Protein AF-A0A6V7JZM2-F1 (afdb_monomer)

pLDDT: mean 87.55, std 10.75, range [28.3, 96.81]

Foldseek 3Di:
DEFEQQDPRLVVVLVVLQVCCVPPVDAAEYEHEQADDPDDDDPSLVVRQVSNVVSVVSCLVRHLAYEYFAQAAASPSHGHDGNDAPFFAFDSPDPQRGVLQVVVQVVQLCCCDPPPVNVPGHPVVVSVQQDDPSGRYDWTWDQAPQAAAPPAAPLVCLVPDDDDSTGTRGHPDDCPPEPGREEEGEEQADQPRHADDPVPRVCVVVDPLNPDRGPVRSVVVSCCVRYPPYHYHYDYYNHDDDDDPSRDPGGHPQQDPSRHGNDDPPDD

Secondary structure (DSSP, 8-state):
-EEE-SSTHHHHHHHHHHHHHHHH----EEEEE---------HHHHHHHHHHHHHHHHHHHH-SEE--B-SBS--SSSPPPBPP-TTB---TT-HHHHHHHHHHHHHHHTHHHH-TT-TT--HHHHHHHH--TT--B---EE-SS-S-BTT--HHHHHHH--S-SSEE-STT-----TT--EEEEEES--GGGSS--TTT-GGGGGSGGGG--SHHHHHHHHHHHHSTT--EEEEEES------TTS---B-TTB-TTSPBPPP----

Solvent-accessible surface area (backbone atoms only — not comparable to full-atom values): 15378 Å² total; per-residue (Å²): 85,81,42,52,19,50,46,74,63,15,56,55,51,45,53,52,43,41,53,50,34,75,76,65,69,59,73,36,56,36,33,39,35,45,80,66,68,96,66,79,95,50,76,62,41,57,53,23,38,50,30,34,52,54,32,50,55,47,41,49,72,50,31,49,24,32,30,51,39,26,67,29,43,38,62,61,70,47,68,41,62,72,57,82,52,98,51,46,61,69,52,72,85,36,65,70,43,44,49,51,53,55,47,51,41,52,57,42,58,45,41,50,54,66,38,78,89,40,77,83,41,47,68,53,53,55,34,54,66,54,36,65,81,87,46,24,69,47,83,45,61,45,53,65,59,59,89,40,42,73,92,56,33,49,59,56,43,68,70,68,61,77,80,76,85,51,41,59,26,19,43,76,47,80,81,69,64,49,74,39,64,41,78,47,57,48,64,41,65,46,69,85,40,40,56,66,59,84,94,72,25,69,75,50,68,79,41,78,63,60,74,45,89,44,64,64,54,36,50,52,51,50,45,61,74,74,19,57,83,32,61,69,48,79,37,75,42,54,64,59,86,85,74,54,94,80,56,76,87,29,64,37,89,52,47,46,99,86,46,26,35,51,73,75,76,75,75,133

Radius of gyration: 20.06 Å; Cα contacts (8 Å, |Δi|>4): 408; chains: 1; bounding box: 51×33×63 Å

Structure (mmCIF, N/CA/C/O backbone):
data_AF-A0A6V7JZM2-F1
#
_entry.id   AF-A0A6V7JZM2-F1
#
loop_
_atom_site.group_PDB
_atom_site.id
_atom_site.type_symbol
_atom_site.label_atom_id
_atom_site.label_alt_id
_atom_site.label_comp_id
_atom_site.label_asym_id
_atom_site.label_entity_id
_atom_site.label_seq_id
_atom_site.pdbx_PDB_ins_code
_atom_site.Cartn_x
_atom_site.Cartn_y
_atom_site.Cartn_z
_atom_site.occupancy
_atom_site.B_iso_or_equiv
_atom_site.auth_seq_id
_atom_site.auth_comp_id
_atom_site.auth_asym_id
_atom_site.auth_atom_id
_atom_site.pdbx_PDB_model_num
ATOM 1 N N . VAL A 1 1 ? 1.267 -7.842 -11.331 1.00 95.00 1 VAL A N 1
ATOM 2 C CA . VAL A 1 1 ? 2.615 -8.075 -11.891 1.00 95.00 1 VAL A CA 1
ATOM 3 C C . VAL A 1 1 ? 3.613 -7.265 -11.088 1.00 95.00 1 VAL A C 1
ATOM 5 O O . VAL A 1 1 ? 3.444 -6.059 -10.988 1.00 95.00 1 VAL A O 1
ATOM 8 N N . LEU A 1 2 ? 4.584 -7.925 -10.462 1.00 96.12 2 LEU A N 1
ATOM 9 C CA . LEU A 1 2 ? 5.722 -7.270 -9.811 1.00 96.12 2 LEU A CA 1
ATOM 10 C C . LEU A 1 2 ? 6.880 -7.285 -10.807 1.00 96.12 2 LEU A C 1
ATOM 12 O O . LEU A 1 2 ? 7.097 -8.315 -11.444 1.00 96.12 2 LEU A O 1
ATOM 16 N N . LEU A 1 3 ? 7.575 -6.165 -10.969 1.00 95.38 3 LEU A N 1
ATOM 17 C CA . LEU A 1 3 ? 8.689 -6.049 -11.907 1.00 95.38 3 LEU A CA 1
ATOM 18 C C . LEU A 1 3 ? 9.734 -5.067 -11.389 1.00 95.38 3 LEU A C 1
ATOM 20 O O . LEU A 1 3 ? 9.394 -4.133 -10.668 1.00 95.38 3 LEU A O 1
ATOM 24 N N . ASP A 1 4 ? 10.983 -5.267 -11.792 1.00 92.25 4 ASP A N 1
ATOM 25 C CA . ASP A 1 4 ? 12.038 -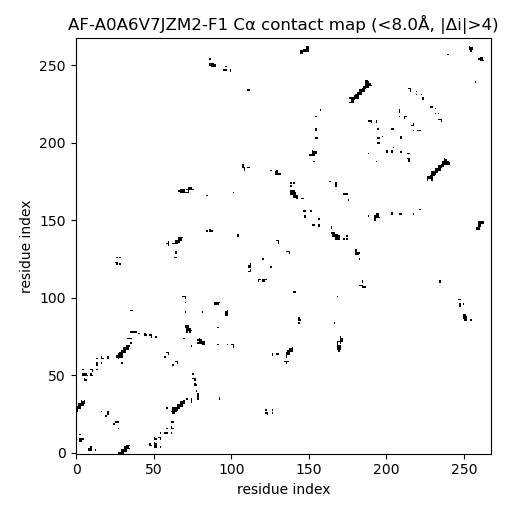4.272 -11.627 1.00 92.25 4 ASP A CA 1
ATOM 26 C C . ASP A 1 4 ? 11.938 -3.246 -12.765 1.00 92.25 4 ASP A C 1
ATOM 28 O O . ASP A 1 4 ? 11.789 -3.620 -13.930 1.00 92.25 4 ASP A O 1
ATOM 32 N N . ALA A 1 5 ? 11.957 -1.956 -12.434 1.00 91.00 5 ALA A N 1
ATOM 33 C CA . ALA A 1 5 ? 11.948 -0.873 -13.420 1.00 91.00 5 ALA A CA 1
ATOM 34 C C . ALA A 1 5 ? 13.317 -0.198 -13.594 1.00 91.00 5 ALA A C 1
ATOM 36 O O . ALA A 1 5 ? 13.455 0.681 -14.442 1.00 91.00 5 ALA A O 1
ATOM 37 N N . SER A 1 6 ? 14.313 -0.574 -12.792 1.00 87.00 6 SER A N 1
ATOM 38 C CA . SER A 1 6 ? 15.625 0.071 -12.752 1.00 87.00 6 SER A CA 1
ATOM 39 C C . SER A 1 6 ? 16.581 -0.418 -13.848 1.00 87.00 6 SER A C 1
ATOM 41 O O . SER A 1 6 ? 17.468 0.326 -14.276 1.00 87.00 6 SER A O 1
ATOM 43 N N . ASP A 1 7 ? 16.373 -1.624 -14.372 1.00 88.06 7 ASP A N 1
ATOM 44 C CA . ASP A 1 7 ? 17.239 -2.245 -15.370 1.00 88.06 7 ASP A CA 1
ATOM 45 C C . ASP A 1 7 ? 16.484 -2.710 -16.633 1.00 88.06 7 ASP A C 1
ATOM 47 O O . ASP A 1 7 ? 15.303 -2.421 -16.848 1.00 88.06 7 ASP A O 1
ATOM 51 N N . GLY A 1 8 ? 17.195 -3.418 -17.516 1.00 87.5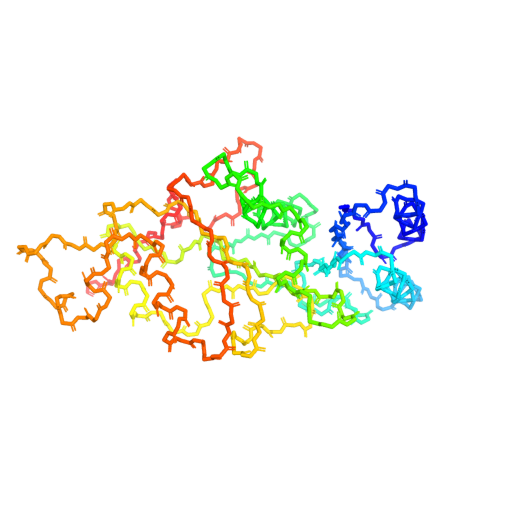6 8 GLY A N 1
ATOM 52 C CA . GLY A 1 8 ? 16.642 -3.915 -18.776 1.00 87.56 8 GLY A CA 1
ATOM 53 C C . GLY A 1 8 ? 15.533 -4.963 -18.616 1.00 87.56 8 GLY A C 1
ATOM 54 O O . GLY A 1 8 ? 14.762 -5.167 -19.559 1.00 87.56 8 GLY A O 1
ATOM 55 N N . PHE A 1 9 ? 15.387 -5.603 -17.447 1.00 91.25 9 PHE A N 1
ATOM 56 C CA . PHE A 1 9 ? 14.300 -6.558 -17.214 1.00 91.25 9 PHE A CA 1
ATOM 57 C C . PHE A 1 9 ? 12.933 -5.870 -17.167 1.00 91.25 9 PHE A C 1
ATOM 59 O O . PHE A 1 9 ? 11.930 -6.512 -17.486 1.00 91.25 9 PHE A O 1
ATOM 66 N N . GLY A 1 10 ? 12.879 -4.561 -16.898 1.00 92.06 10 GLY A N 1
ATOM 67 C CA . GLY A 1 10 ? 11.655 -3.772 -17.040 1.00 92.06 10 GLY A CA 1
ATOM 68 C C . GLY A 1 10 ? 11.097 -3.806 -18.469 1.00 92.06 10 GLY A C 1
ATOM 69 O O . GLY A 1 10 ? 9.888 -3.942 -18.667 1.00 92.06 10 GLY A O 1
ATOM 70 N N . GLY A 1 11 ? 11.964 -3.784 -19.486 1.00 93.50 11 GLY A N 1
ATOM 71 C CA . GLY A 1 11 ? 11.562 -3.910 -20.892 1.00 93.50 11 GLY A CA 1
ATOM 72 C C . GLY A 1 11 ? 10.976 -5.287 -21.221 1.00 93.50 11 GLY A C 1
ATOM 73 O O . GLY A 1 11 ? 9.941 -5.390 -21.883 1.00 93.50 11 GLY A O 1
ATOM 74 N N . LEU A 1 12 ? 11.588 -6.352 -20.695 1.00 94.94 12 LEU A N 1
ATOM 75 C CA . LEU A 1 12 ? 11.070 -7.714 -20.839 1.00 94.94 12 LEU A CA 1
ATOM 76 C C . LEU A 1 12 ? 9.703 -7.855 -20.158 1.00 94.94 12 LEU A C 1
ATOM 78 O O . LEU A 1 12 ? 8.751 -8.340 -20.765 1.00 94.94 12 LEU A O 1
ATOM 82 N N . ALA A 1 13 ? 9.589 -7.399 -18.910 1.00 96.06 13 ALA A N 1
ATOM 83 C CA . ALA A 1 13 ? 8.359 -7.490 -18.135 1.00 96.06 13 ALA A CA 1
ATOM 84 C C . ALA A 1 13 ? 7.210 -6.705 -18.782 1.00 96.06 13 ALA A C 1
ATOM 86 O O . ALA A 1 13 ? 6.087 -7.204 -18.840 1.00 96.06 13 ALA A O 1
ATOM 87 N N . THR A 1 14 ? 7.480 -5.507 -19.307 1.00 96.25 14 THR A N 1
ATOM 88 C CA . THR A 1 14 ? 6.464 -4.713 -20.012 1.00 96.25 14 THR A CA 1
ATOM 89 C C . THR A 1 14 ? 6.047 -5.333 -21.344 1.00 96.25 14 THR A C 1
ATOM 91 O O . THR A 1 14 ? 4.856 -5.329 -21.642 1.00 96.25 14 THR A O 1
ATOM 94 N N . SER A 1 15 ? 6.967 -5.967 -22.077 1.00 96.06 15 SER A N 1
ATOM 95 C CA . SER A 1 15 ? 6.625 -6.752 -23.275 1.00 96.06 15 SER A CA 1
ATOM 96 C C . SER A 1 15 ? 5.728 -7.946 -22.925 1.00 96.06 15 SER A C 1
ATOM 98 O O . SER A 1 15 ? 4.731 -8.203 -23.590 1.00 96.06 15 SER A O 1
ATOM 100 N N . CYS A 1 16 ? 6.013 -8.658 -21.828 1.00 96.44 16 CYS A N 1
ATOM 101 C CA . CYS A 1 16 ? 5.129 -9.721 -21.341 1.00 96.44 16 CYS A CA 1
ATOM 102 C C . CYS A 1 16 ? 3.739 -9.189 -20.951 1.00 96.44 16 CYS A C 1
ATOM 104 O O . CYS A 1 16 ? 2.741 -9.860 -21.191 1.00 96.44 16 CYS A O 1
ATOM 106 N N . ILE A 1 17 ? 3.658 -7.996 -20.350 1.00 96.62 17 ILE A N 1
ATOM 107 C CA . ILE A 1 17 ? 2.382 -7.347 -20.009 1.00 96.62 17 ILE A CA 1
ATOM 108 C C . ILE A 1 17 ? 1.581 -6.997 -21.271 1.00 96.62 17 ILE A C 1
ATOM 110 O O . ILE A 1 17 ? 0.366 -7.183 -21.264 1.00 96.62 17 ILE A O 1
ATOM 114 N N . GLU A 1 18 ? 2.238 -6.530 -22.333 1.00 95.81 18 GLU A N 1
ATOM 115 C CA . GLU A 1 18 ? 1.623 -6.300 -23.647 1.00 95.81 18 GLU A CA 1
ATOM 116 C C . GLU A 1 18 ? 0.995 -7.591 -24.191 1.00 95.81 18 GLU A C 1
ATOM 118 O O . GLU A 1 18 ? -0.220 -7.633 -24.380 1.00 95.81 18 GLU A O 1
ATOM 123 N N . TYR A 1 19 ? 1.762 -8.684 -24.283 1.00 96.56 19 TYR A N 1
ATOM 124 C CA . TYR A 1 19 ? 1.226 -9.984 -24.716 1.00 96.56 19 TYR A CA 1
ATOM 125 C C . TYR A 1 19 ? 0.063 -10.472 -23.842 1.00 96.56 19 TYR A C 1
ATOM 127 O O . TYR A 1 19 ? -0.938 -10.974 -24.349 1.00 96.56 19 TYR A O 1
ATOM 135 N N . LEU A 1 20 ? 0.159 -10.319 -22.515 1.00 95.31 20 LEU A N 1
ATOM 136 C CA . LEU A 1 20 ? -0.924 -10.704 -21.605 1.00 95.31 20 LEU A CA 1
ATOM 137 C C . LEU A 1 20 ? -2.197 -9.888 -21.840 1.00 95.31 20 LEU A C 1
ATOM 139 O O . LEU A 1 20 ? -3.301 -10.421 -21.695 1.00 95.31 20 LEU A O 1
ATOM 143 N N . ARG A 1 21 ? -2.061 -8.602 -22.168 1.00 94.19 21 ARG A N 1
ATOM 144 C CA . ARG A 1 21 ? -3.205 -7.742 -22.459 1.00 94.19 21 ARG A CA 1
ATOM 145 C C . ARG A 1 21 ? -3.879 -8.155 -23.761 1.00 94.19 21 ARG A C 1
ATOM 147 O O . ARG A 1 21 ? -5.104 -8.256 -23.767 1.00 94.19 21 ARG A O 1
ATOM 154 N N . ASP A 1 22 ? -3.094 -8.400 -24.803 1.00 94.62 22 ASP A N 1
ATOM 155 C CA . ASP A 1 22 ? -3.600 -8.728 -26.137 1.00 94.62 22 ASP A CA 1
ATOM 156 C C . ASP A 1 22 ? -4.315 -10.086 -26.161 1.00 94.62 22 ASP A C 1
ATOM 158 O O . ASP A 1 22 ? -5.393 -10.202 -26.738 1.00 94.62 22 ASP A O 1
ATOM 162 N N . GLU A 1 23 ? -3.776 -11.090 -25.462 1.00 96.81 23 GLU A N 1
ATOM 163 C CA . GLU A 1 23 ? -4.347 -12.444 -25.437 1.00 96.81 23 GLU A CA 1
ATOM 164 C C . GLU A 1 23 ? -5.560 -12.584 -24.503 1.00 96.81 23 GLU A C 1
ATOM 166 O O . GLU A 1 23 ? -6.522 -13.283 -24.823 1.00 96.81 23 GLU A O 1
ATOM 171 N N . TYR A 1 24 ? -5.533 -11.955 -23.320 1.00 93.75 24 TYR A N 1
ATOM 172 C CA . TYR A 1 24 ? -6.531 -12.230 -22.275 1.00 93.75 24 TYR A CA 1
ATOM 173 C C . TYR A 1 24 ? -7.524 -11.095 -22.024 1.00 93.75 24 TYR A C 1
ATOM 175 O O . TYR A 1 24 ? -8.579 -11.352 -21.441 1.00 93.75 24 TYR A O 1
ATOM 183 N N . GLY A 1 25 ? -7.194 -9.843 -22.358 1.00 88.19 25 GLY A N 1
ATOM 184 C CA . GLY A 1 25 ? -8.055 -8.675 -22.120 1.00 88.19 25 GLY A CA 1
ATOM 185 C C . GLY A 1 25 ? -8.438 -8.411 -20.651 1.00 88.19 25 GLY A C 1
ATOM 186 O O . GLY A 1 25 ? -9.297 -7.572 -20.382 1.00 88.19 25 GLY A O 1
ATOM 187 N N . LYS A 1 26 ? -7.840 -9.123 -19.685 1.00 91.94 26 LYS A N 1
ATOM 188 C CA . LYS A 1 26 ? -8.121 -8.979 -18.246 1.00 91.94 26 LYS A CA 1
ATOM 189 C C . LYS A 1 26 ? -7.410 -7.764 -17.659 1.00 91.94 26 LYS A C 1
ATOM 191 O O . LYS A 1 26 ? -6.398 -7.306 -18.183 1.00 91.94 26 LYS A O 1
ATOM 196 N N . SER A 1 27 ? -7.908 -7.274 -16.523 1.00 93.62 27 SER A N 1
ATOM 197 C CA . SER A 1 27 ? -7.258 -6.168 -15.822 1.00 93.62 27 SER A CA 1
ATOM 198 C C . SER A 1 27 ? -5.874 -6.560 -15.307 1.00 93.62 27 SER A C 1
ATOM 200 O O . SER A 1 27 ? -5.714 -7.570 -14.619 1.00 93.62 27 SER A O 1
ATOM 202 N N . ILE A 1 28 ? -4.876 -5.733 -15.616 1.00 95.69 28 ILE A N 1
ATOM 203 C CA . ILE A 1 28 ? -3.486 -5.922 -15.199 1.00 95.69 28 ILE A CA 1
ATOM 204 C C . ILE A 1 28 ? -3.126 -4.835 -14.194 1.00 95.69 28 ILE A C 1
ATOM 206 O O . ILE A 1 28 ? -3.025 -3.659 -14.543 1.00 95.69 28 ILE A O 1
ATOM 210 N N . LEU A 1 29 ? -2.904 -5.252 -12.952 1.00 95.94 29 LEU A N 1
ATOM 211 C CA . LEU A 1 29 ? -2.349 -4.416 -11.894 1.00 95.94 29 LEU A CA 1
ATOM 212 C C . LEU A 1 29 ? -0.834 -4.634 -11.827 1.00 95.94 29 LEU A C 1
ATOM 214 O O . LEU A 1 29 ? -0.393 -5.769 -11.616 1.00 95.94 29 LEU A O 1
ATOM 218 N N . ALA A 1 30 ? -0.038 -3.584 -12.019 1.00 96.75 30 ALA A N 1
ATOM 219 C CA . ALA A 1 30 ? 1.423 -3.662 -12.045 1.00 96.75 30 ALA A CA 1
ATOM 220 C C . ALA A 1 30 ? 2.088 -2.820 -10.944 1.00 96.75 30 ALA A C 1
ATOM 222 O O . ALA A 1 30 ? 1.611 -1.755 -10.572 1.00 96.75 30 ALA A O 1
ATOM 223 N N . PHE A 1 31 ? 3.217 -3.295 -10.434 1.00 96.81 31 PHE A N 1
ATOM 224 C CA . PHE A 1 31 ? 3.975 -2.634 -9.376 1.00 96.81 31 PHE A CA 1
ATOM 225 C C . PHE A 1 31 ? 5.449 -2.596 -9.774 1.00 96.81 31 PHE A C 1
ATOM 227 O O . PHE A 1 31 ? 6.173 -3.559 -9.496 1.00 96.81 31 PHE A O 1
ATOM 234 N N . PRO A 1 32 ? 5.886 -1.541 -10.483 1.00 95.38 32 PRO A N 1
ATOM 235 C CA . PRO A 1 32 ? 7.299 -1.339 -10.734 1.00 95.38 32 PRO A CA 1
ATOM 236 C C . PRO A 1 32 ? 8.007 -1.017 -9.416 1.00 95.38 32 PRO A C 1
ATOM 238 O O . PRO A 1 32 ? 7.693 -0.035 -8.740 1.00 95.38 32 PRO A O 1
ATOM 241 N N . LEU A 1 33 ? 8.942 -1.884 -9.049 1.00 93.12 33 LEU A N 1
ATOM 242 C CA . LEU A 1 33 ? 9.779 -1.755 -7.870 1.00 93.12 33 LEU A CA 1
ATOM 243 C C . LEU A 1 33 ? 10.998 -0.917 -8.241 1.00 93.12 33 LEU A C 1
ATOM 245 O O . LEU A 1 33 ? 11.674 -1.184 -9.236 1.00 93.12 33 LEU A O 1
ATOM 249 N N . LEU A 1 34 ? 11.254 0.112 -7.444 1.00 89.25 34 LEU A N 1
ATOM 250 C CA . LEU A 1 34 ? 12.397 0.992 -7.612 1.00 89.25 34 LEU A CA 1
ATOM 251 C C . LEU A 1 34 ? 13.400 0.670 -6.518 1.00 89.25 34 LEU A C 1
ATOM 253 O O . LEU A 1 34 ? 13.232 1.069 -5.360 1.00 89.25 34 LEU A O 1
ATOM 257 N N . GLU A 1 35 ? 14.415 -0.100 -6.901 1.00 76.69 35 GLU A N 1
ATOM 258 C CA . GLU A 1 35 ? 15.556 -0.365 -6.044 1.00 76.69 35 GLU A CA 1
ATOM 259 C C . GLU A 1 35 ? 16.445 0.874 -5.959 1.00 76.69 35 GLU A C 1
ATOM 261 O O . GLU A 1 35 ? 16.566 1.664 -6.903 1.00 76.69 35 GLU A O 1
ATOM 266 N N . SER A 1 36 ? 17.094 1.010 -4.812 1.00 64.88 36 SER A N 1
ATOM 267 C CA . SER A 1 36 ? 18.145 1.979 -4.628 1.00 64.88 36 SER A CA 1
ATOM 268 C C . SER A 1 36 ? 19.344 1.374 -3.938 1.00 64.88 36 SER A C 1
ATOM 270 O O . SER A 1 36 ? 19.228 0.646 -2.950 1.00 64.88 36 SER A O 1
ATOM 272 N N . ALA A 1 37 ? 20.498 1.750 -4.465 1.00 61.53 37 ALA A N 1
ATOM 273 C CA . ALA A 1 37 ? 21.743 1.746 -3.745 1.00 61.53 37 ALA A CA 1
ATOM 274 C C . ALA A 1 37 ? 22.183 3.207 -3.620 1.00 61.53 37 ALA A C 1
ATOM 276 O O . ALA A 1 37 ? 22.275 3.913 -4.626 1.00 61.53 37 ALA A O 1
ATOM 277 N N . LEU A 1 38 ? 22.482 3.647 -2.396 1.00 58.72 38 LEU A N 1
ATOM 278 C CA . LEU A 1 38 ? 23.219 4.888 -2.172 1.00 58.72 38 LEU A CA 1
ATOM 279 C C . LEU A 1 38 ? 24.600 4.716 -2.816 1.00 58.72 38 LEU A C 1
ATOM 281 O O . LEU A 1 38 ? 25.477 4.052 -2.264 1.00 58.72 38 LEU A O 1
ATOM 285 N N . SER A 1 39 ? 24.763 5.248 -4.021 1.00 62.97 39 SER A N 1
ATOM 286 C CA . SER A 1 39 ? 26.022 5.246 -4.755 1.00 62.97 39 SER A CA 1
ATOM 287 C C . SER A 1 39 ? 26.313 6.647 -5.269 1.00 62.97 39 SER A C 1
ATOM 289 O O . SER A 1 39 ? 25.403 7.457 -5.451 1.00 62.97 39 SER A O 1
ATOM 291 N N . GLU A 1 40 ? 27.596 6.932 -5.474 1.00 66.69 40 GLU A N 1
ATOM 292 C CA . GLU A 1 40 ? 28.025 8.182 -6.090 1.00 66.69 40 GLU A CA 1
ATOM 293 C C . GLU A 1 40 ? 27.422 8.310 -7.497 1.00 66.69 40 GLU A C 1
ATOM 295 O O . GLU A 1 40 ? 27.308 7.305 -8.209 1.00 66.69 40 GLU A O 1
ATOM 300 N N . PRO A 1 41 ? 27.049 9.531 -7.919 1.00 69.75 41 PRO A N 1
ATOM 301 C CA . PRO A 1 41 ? 26.390 9.750 -9.195 1.00 69.75 41 PRO A CA 1
ATOM 302 C C . PRO A 1 41 ? 27.246 9.204 -10.339 1.00 69.75 41 PRO A C 1
ATOM 304 O O . PRO A 1 41 ? 28.393 9.609 -10.538 1.00 69.75 41 PRO A O 1
ATOM 307 N N . SER A 1 42 ? 26.669 8.292 -11.114 1.00 76.12 42 SER A N 1
ATOM 308 C CA . SER A 1 42 ? 27.356 7.587 -12.193 1.00 76.12 42 SER A CA 1
ATOM 309 C C . SER A 1 42 ? 26.543 7.610 -13.488 1.00 76.12 42 SER A C 1
ATOM 311 O O . SER A 1 42 ? 25.346 7.896 -13.505 1.00 76.12 42 SER A O 1
ATOM 313 N N . ALA A 1 43 ? 27.178 7.261 -14.611 1.00 78.69 43 ALA A N 1
ATOM 314 C CA . ALA A 1 43 ? 26.466 7.088 -15.880 1.00 78.69 43 ALA A CA 1
ATOM 315 C C . ALA A 1 43 ? 25.351 6.022 -15.794 1.00 78.69 43 ALA A C 1
ATOM 317 O O . ALA A 1 43 ? 24.376 6.084 -16.546 1.00 78.69 43 ALA A O 1
ATOM 318 N N . ALA A 1 44 ? 25.460 5.078 -14.850 1.00 80.62 44 ALA A N 1
ATOM 319 C CA . ALA A 1 44 ? 24.433 4.074 -14.602 1.00 80.62 44 ALA A CA 1
ATOM 320 C C . ALA A 1 44 ? 23.121 4.695 -14.092 1.00 80.62 44 ALA A C 1
ATOM 322 O O . ALA A 1 44 ? 22.055 4.185 -14.427 1.00 80.62 44 ALA A O 1
ATOM 323 N N . ASP A 1 45 ? 23.160 5.830 -13.384 1.00 80.50 45 ASP A N 1
ATOM 324 C CA . ASP A 1 45 ? 21.949 6.511 -12.899 1.00 80.50 45 ASP A CA 1
ATOM 325 C C . ASP A 1 45 ? 21.125 7.124 -14.032 1.00 80.50 45 ASP A C 1
ATOM 327 O O . ASP A 1 45 ? 19.891 7.143 -13.982 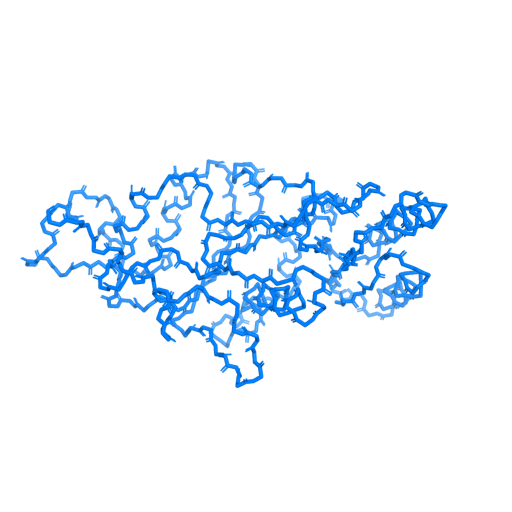1.00 80.50 45 ASP A O 1
ATOM 331 N N . ILE A 1 46 ? 21.801 7.593 -15.084 1.00 84.00 46 ILE A N 1
ATOM 332 C CA . ILE A 1 46 ? 21.144 8.105 -16.290 1.00 84.00 46 ILE A CA 1
ATOM 333 C C . ILE A 1 46 ? 20.437 6.952 -17.005 1.00 84.00 46 ILE A C 1
ATOM 335 O O . ILE A 1 46 ? 19.256 7.065 -17.327 1.00 84.00 46 ILE A O 1
ATOM 339 N N . ILE A 1 47 ? 21.131 5.825 -17.201 1.00 87.31 47 ILE A N 1
ATOM 340 C CA . ILE A 1 47 ? 20.557 4.624 -17.827 1.00 87.31 47 ILE A CA 1
ATOM 341 C C . ILE A 1 47 ? 19.370 4.105 -17.008 1.00 87.31 47 ILE A C 1
ATOM 343 O O . ILE A 1 47 ? 18.311 3.841 -17.568 1.00 87.31 47 ILE A O 1
ATOM 347 N N . ARG A 1 48 ? 19.509 4.038 -15.681 1.00 87.31 48 ARG A N 1
ATOM 348 C CA . ARG A 1 48 ? 18.436 3.659 -14.755 1.00 87.31 48 ARG A CA 1
ATOM 349 C C . ARG A 1 48 ? 17.210 4.554 -14.912 1.00 87.31 48 ARG A C 1
ATOM 351 O O . ARG A 1 48 ? 16.098 4.057 -15.041 1.00 87.31 48 ARG A O 1
ATOM 358 N N . SER A 1 49 ? 17.408 5.870 -14.953 1.00 88.38 49 SER A N 1
ATOM 359 C CA . SER A 1 49 ? 16.315 6.832 -15.144 1.00 88.38 49 SER A CA 1
ATOM 360 C C . SER A 1 49 ? 15.612 6.630 -16.490 1.00 88.38 49 SER A C 1
ATOM 362 O O . SER A 1 49 ? 14.385 6.654 -16.556 1.00 88.38 49 SER A O 1
ATOM 364 N N . ILE A 1 50 ? 16.374 6.372 -17.559 1.00 90.44 50 ILE A N 1
ATOM 365 C CA . ILE A 1 50 ? 15.823 6.061 -18.885 1.00 90.44 50 ILE A CA 1
ATOM 366 C C . ILE A 1 50 ? 14.996 4.770 -18.838 1.00 90.44 50 ILE A C 1
ATOM 368 O O . ILE A 1 50 ? 13.872 4.760 -19.342 1.00 90.44 50 ILE A O 1
ATOM 372 N N . ASN A 1 51 ? 15.504 3.714 -18.195 1.00 92.06 51 ASN A N 1
ATOM 373 C CA . ASN A 1 51 ? 14.785 2.447 -18.035 1.00 92.06 51 ASN A CA 1
ATOM 374 C C . ASN A 1 51 ? 13.459 2.644 -17.292 1.00 92.06 51 ASN A C 1
ATOM 376 O O . ASN A 1 51 ? 12.425 2.170 -17.762 1.00 92.06 51 ASN A O 1
ATOM 380 N N . ILE A 1 52 ? 13.463 3.408 -16.193 1.00 92.44 52 ILE A N 1
ATOM 381 C CA . ILE A 1 52 ? 12.259 3.712 -15.408 1.00 92.44 52 ILE A CA 1
ATOM 382 C C . ILE A 1 52 ? 11.226 4.437 -16.273 1.00 92.44 52 ILE A C 1
ATOM 384 O O . ILE A 1 52 ? 10.066 4.030 -16.320 1.00 92.44 52 ILE A O 1
ATOM 388 N N . VAL A 1 53 ? 11.640 5.483 -16.995 1.00 92.56 53 VAL A N 1
ATOM 389 C CA . VAL A 1 53 ? 10.739 6.271 -17.851 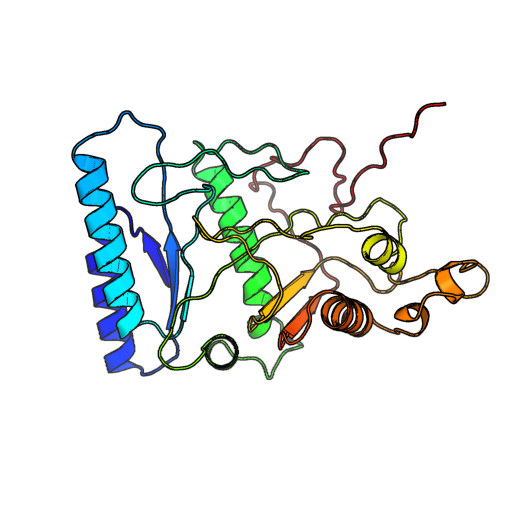1.00 92.56 53 VAL A CA 1
ATOM 390 C C . VAL A 1 53 ? 10.161 5.418 -18.980 1.00 92.56 53 VAL A C 1
ATOM 392 O O . VAL A 1 53 ? 8.951 5.450 -19.210 1.00 92.56 53 VAL A O 1
ATOM 395 N N . MET A 1 54 ? 10.987 4.620 -19.662 1.00 93.56 54 MET A N 1
ATOM 396 C CA . MET A 1 54 ? 10.515 3.715 -20.715 1.00 93.56 54 MET A CA 1
ATOM 397 C C . MET A 1 54 ? 9.554 2.658 -20.163 1.00 93.56 54 MET A C 1
ATOM 399 O O . MET A 1 54 ? 8.513 2.398 -20.769 1.00 93.56 54 MET A O 1
ATOM 403 N N . CYS A 1 55 ? 9.865 2.092 -18.995 1.00 94.62 55 CYS A N 1
ATOM 404 C CA . CYS A 1 55 ? 9.007 1.143 -18.295 1.00 94.62 55 CYS A CA 1
ATOM 405 C C . CYS A 1 55 ? 7.650 1.777 -17.962 1.00 94.62 55 CYS A C 1
ATOM 407 O O . CYS A 1 55 ? 6.609 1.213 -18.292 1.00 94.62 55 CYS A O 1
ATOM 409 N N . PHE A 1 56 ? 7.632 2.984 -17.391 1.00 93.81 56 PHE A N 1
ATOM 410 C CA . PHE A 1 56 ? 6.391 3.674 -17.030 1.00 93.81 56 PHE A CA 1
ATOM 411 C C . PHE A 1 56 ? 5.564 4.056 -18.253 1.00 93.81 56 PHE A C 1
ATOM 413 O O . PHE A 1 56 ? 4.343 3.926 -18.206 1.00 93.81 56 PHE A O 1
ATOM 420 N N . ASN A 1 57 ? 6.200 4.470 -19.352 1.00 94.06 57 ASN A N 1
ATOM 421 C CA . ASN A 1 57 ? 5.492 4.753 -20.598 1.00 94.06 57 ASN A CA 1
ATOM 422 C C . ASN A 1 57 ? 4.741 3.509 -21.098 1.00 94.06 57 ASN A C 1
ATOM 424 O O . ASN A 1 57 ? 3.539 3.560 -21.348 1.00 94.06 57 ASN A O 1
ATOM 428 N N . ARG A 1 58 ? 5.430 2.363 -21.148 1.00 95.00 58 ARG A N 1
ATOM 429 C CA . ARG A 1 58 ? 4.826 1.086 -21.550 1.00 95.00 58 ARG A CA 1
ATOM 430 C C . ARG A 1 58 ? 3.744 0.621 -20.572 1.00 95.00 58 ARG A C 1
ATOM 432 O O . ARG A 1 58 ? 2.673 0.199 -20.998 1.00 95.00 58 ARG A O 1
ATOM 439 N N . LEU A 1 59 ? 3.960 0.736 -19.261 1.00 95.12 59 LEU A N 1
ATOM 440 C CA . LEU A 1 59 ? 2.920 0.426 -18.271 1.00 95.12 59 LEU A CA 1
ATOM 441 C C . LEU A 1 59 ? 1.700 1.345 -18.416 1.00 95.12 59 LEU A C 1
ATOM 443 O O . LEU A 1 59 ? 0.574 0.881 -18.258 1.00 95.12 59 LEU A O 1
ATOM 447 N N . GLY A 1 60 ? 1.904 2.614 -18.770 1.00 93.50 60 GLY A N 1
ATOM 448 C CA . GLY A 1 60 ? 0.838 3.564 -19.079 1.00 93.50 60 GLY A CA 1
ATOM 449 C C . GLY A 1 60 ? -0.094 3.073 -20.185 1.00 93.50 60 GLY A C 1
ATOM 450 O O . GLY A 1 60 ? -1.314 3.201 -20.072 1.00 93.50 60 GLY A O 1
ATOM 451 N N . GLU A 1 61 ? 0.480 2.458 -21.217 1.00 91.88 61 GLU A N 1
ATOM 452 C CA . GLU A 1 61 ? -0.240 1.924 -22.371 1.00 91.88 61 GLU A CA 1
ATOM 453 C C . GLU A 1 61 ? -0.921 0.588 -22.061 1.00 91.88 61 GLU A C 1
ATOM 455 O O . GLU A 1 61 ? -2.123 0.440 -22.314 1.00 91.88 61 GLU A O 1
ATOM 460 N N . TYR A 1 62 ? -0.188 -0.369 -21.478 1.00 93.88 62 TYR A N 1
ATOM 461 C CA . TYR A 1 62 ? -0.617 -1.770 -21.387 1.00 93.88 62 TYR A CA 1
ATOM 462 C C . TYR A 1 62 ? -1.148 -2.195 -20.006 1.00 93.88 62 TYR A C 1
ATOM 464 O O . TYR A 1 62 ? -2.015 -3.067 -19.940 1.00 93.88 62 TYR A O 1
ATOM 472 N N . ALA A 1 63 ? -0.757 -1.565 -18.898 1.00 95.06 63 ALA A N 1
ATOM 473 C CA . ALA A 1 63 ? -1.348 -1.883 -17.595 1.00 95.06 63 ALA A CA 1
ATOM 474 C C . ALA A 1 63 ? -2.738 -1.237 -17.432 1.00 95.06 63 ALA A C 1
ATOM 476 O O . ALA A 1 63 ? -3.029 -0.161 -17.958 1.00 95.06 63 ALA A O 1
ATOM 477 N N . SER A 1 64 ? -3.625 -1.887 -16.675 1.00 94.81 64 SER A N 1
ATOM 478 C CA . SER A 1 64 ? -4.912 -1.287 -16.291 1.00 94.81 64 SER A CA 1
ATOM 479 C C . SER A 1 64 ? -4.728 -0.236 -15.206 1.00 94.81 64 SER A C 1
ATOM 481 O O . SER A 1 64 ? -5.334 0.833 -15.287 1.00 94.81 64 SER A O 1
ATOM 483 N N . LEU A 1 65 ? -3.865 -0.546 -14.239 1.00 95.56 65 LEU A N 1
ATOM 484 C CA . LEU A 1 65 ? -3.409 0.336 -13.178 1.00 95.56 65 LEU A CA 1
ATOM 485 C C . LEU A 1 65 ? -1.981 -0.074 -12.800 1.00 95.56 65 LEU A C 1
ATOM 487 O O . LEU A 1 65 ? -1.674 -1.268 -12.743 1.00 95.56 65 LEU A O 1
ATOM 491 N N . PHE A 1 66 ? -1.112 0.881 -12.506 1.00 95.94 66 PHE A N 1
ATOM 492 C CA . PHE A 1 66 ? 0.186 0.617 -11.919 1.00 95.94 66 PHE A CA 1
ATOM 493 C C . PHE A 1 66 ? 0.522 1.612 -10.815 1.00 95.94 66 PHE A C 1
ATOM 495 O O . PHE A 1 66 ? 0.055 2.749 -10.813 1.00 95.94 66 PHE A O 1
ATOM 502 N N . SER A 1 67 ? 1.333 1.167 -9.861 1.00 95.12 67 SER A N 1
ATOM 503 C CA . SER A 1 67 ? 1.813 2.007 -8.768 1.00 95.12 67 SER A CA 1
ATOM 504 C C . SER A 1 67 ? 3.299 1.760 -8.545 1.00 95.12 67 SER A C 1
ATOM 506 O O . SER A 1 67 ? 3.668 0.641 -8.179 1.00 95.12 67 SER A O 1
ATOM 508 N N . PRO A 1 68 ? 4.165 2.755 -8.796 1.00 94.56 68 PRO A N 1
ATOM 509 C CA . PRO A 1 68 ? 5.572 2.654 -8.451 1.00 94.56 68 PRO A CA 1
ATOM 510 C C . PRO A 1 68 ? 5.760 2.557 -6.945 1.00 94.56 68 PRO A C 1
ATOM 512 O O . PRO A 1 68 ? 5.174 3.336 -6.191 1.00 94.56 68 PRO A O 1
ATOM 515 N N . LEU A 1 69 ? 6.597 1.612 -6.525 1.00 94.00 69 LEU A N 1
ATOM 516 C CA . LEU A 1 69 ? 6.872 1.342 -5.121 1.00 94.00 69 LEU A CA 1
ATOM 517 C C . LEU A 1 69 ? 8.358 1.503 -4.826 1.00 94.00 69 LEU A C 1
ATOM 519 O O . LEU A 1 69 ? 9.212 0.945 -5.516 1.00 94.00 69 LEU A O 1
ATOM 523 N N . SER A 1 70 ? 8.655 2.237 -3.761 1.00 91.38 70 SER A N 1
ATOM 524 C CA . SER A 1 70 ? 9.997 2.413 -3.235 1.00 91.38 70 SER A CA 1
ATOM 525 C C . SER A 1 70 ? 9.968 2.630 -1.723 1.00 91.38 70 SER A C 1
ATOM 527 O O . SER A 1 70 ? 9.060 3.251 -1.170 1.00 91.38 70 SER A O 1
ATOM 529 N N . CYS A 1 71 ? 11.010 2.159 -1.042 1.00 89.31 71 CYS A N 1
ATOM 530 C CA . CYS A 1 71 ? 11.287 2.567 0.337 1.00 89.31 71 CYS A CA 1
ATOM 531 C C . CYS A 1 71 ? 12.049 3.901 0.404 1.00 89.31 71 CYS A C 1
ATOM 533 O O . CYS A 1 71 ? 12.460 4.322 1.481 1.00 89.31 71 CYS A O 1
ATOM 535 N N . GLU A 1 72 ? 12.228 4.575 -0.730 1.00 86.25 72 GLU A N 1
ATOM 536 C CA . GLU A 1 72 ? 12.849 5.891 -0.814 1.00 86.25 72 GLU A CA 1
ATOM 537 C C . GLU A 1 72 ? 11.835 7.009 -0.993 1.00 86.25 72 GLU A C 1
ATOM 539 O O . GLU A 1 72 ? 10.690 6.792 -1.409 1.00 86.25 72 GLU A O 1
ATOM 544 N N . GLN A 1 73 ? 12.286 8.228 -0.711 1.00 83.50 73 GLN A N 1
ATOM 545 C CA . GLN A 1 73 ? 11.510 9.429 -0.990 1.00 83.50 73 GLN A CA 1
ATOM 546 C C . GLN A 1 73 ? 11.573 9.842 -2.465 1.00 83.50 73 GLN A C 1
ATOM 548 O O . GLN A 1 73 ? 10.520 10.107 -3.029 1.00 83.50 73 GLN A O 1
ATOM 553 N N . ASP A 1 74 ? 12.744 9.821 -3.114 1.00 78.31 74 ASP A N 1
ATOM 554 C CA . ASP A 1 74 ? 12.908 10.454 -4.434 1.00 78.31 74 ASP A CA 1
ATOM 555 C C . ASP A 1 74 ? 12.829 9.491 -5.628 1.00 78.31 74 ASP A C 1
ATOM 557 O O . ASP A 1 74 ? 12.263 9.860 -6.651 1.00 78.31 74 ASP A O 1
ATOM 561 N N . GLY A 1 75 ? 13.340 8.258 -5.526 1.00 66.50 75 GLY A N 1
ATOM 562 C CA . GLY A 1 75 ? 13.191 7.168 -6.512 1.00 66.50 75 GLY A CA 1
ATOM 563 C C . GLY A 1 75 ? 13.814 7.370 -7.913 1.00 66.50 75 GLY A C 1
ATOM 564 O O . GLY A 1 75 ? 14.368 6.424 -8.479 1.00 66.50 75 GLY A O 1
ATOM 565 N N . CYS A 1 76 ? 13.750 8.567 -8.502 1.00 67.38 76 CYS A N 1
ATOM 566 C CA . CYS A 1 76 ? 14.253 8.932 -9.829 1.00 67.38 76 CYS A CA 1
ATOM 567 C C . CYS A 1 76 ? 14.382 10.469 -9.940 1.00 67.38 76 CYS A C 1
ATOM 569 O O . CYS A 1 76 ? 13.452 11.167 -9.555 1.00 67.38 76 CYS A O 1
ATOM 571 N N . PRO A 1 77 ? 15.470 11.052 -10.483 1.00 64.81 77 PRO A N 1
ATOM 572 C CA . PRO A 1 77 ? 16.596 10.413 -11.172 1.00 64.81 77 PRO A CA 1
ATOM 573 C C . PRO A 1 77 ? 17.696 9.899 -10.237 1.00 64.81 77 PRO A C 1
ATOM 575 O O . PRO A 1 77 ? 18.624 9.224 -10.677 1.00 64.81 77 PRO A O 1
ATOM 578 N N . ARG A 1 78 ? 17.614 10.205 -8.940 1.00 69.25 78 ARG A N 1
ATOM 579 C CA . ARG A 1 78 ? 18.613 9.820 -7.938 1.00 69.25 78 ARG A CA 1
ATOM 580 C C . ARG A 1 78 ? 17.975 9.020 -6.817 1.00 69.25 78 ARG A C 1
ATOM 582 O O . ARG A 1 78 ? 16.768 9.117 -6.605 1.00 69.25 78 ARG A O 1
ATOM 589 N N . ALA A 1 79 ? 18.808 8.227 -6.154 1.00 71.94 79 ALA A N 1
ATOM 590 C CA . ALA A 1 79 ? 18.458 7.620 -4.885 1.00 71.94 79 ALA A CA 1
ATOM 591 C C . ALA A 1 79 ? 18.146 8.726 -3.870 1.00 71.94 79 ALA A C 1
ATOM 593 O O . ALA A 1 79 ? 18.931 9.667 -3.718 1.00 71.94 79 ALA A O 1
ATOM 594 N N . GLY A 1 80 ? 16.985 8.632 -3.232 1.00 76.06 80 GLY A N 1
ATOM 595 C CA . GLY A 1 80 ? 16.567 9.564 -2.189 1.00 76.06 80 GLY A CA 1
ATOM 596 C C . GLY A 1 80 ? 16.974 9.086 -0.796 1.00 76.06 80 GLY A C 1
ATOM 597 O O . GLY A 1 80 ? 17.432 7.953 -0.627 1.00 76.06 80 GLY A O 1
ATOM 598 N N . PRO A 1 81 ? 16.768 9.906 0.244 1.00 83.19 81 PRO A N 1
ATOM 599 C CA . PRO A 1 81 ? 16.915 9.432 1.611 1.00 83.19 81 PRO A CA 1
ATOM 600 C C . PRO A 1 81 ? 15.928 8.294 1.914 1.00 83.19 81 PRO A C 1
ATOM 602 O O . PRO A 1 81 ? 14.841 8.197 1.323 1.00 83.19 81 PRO A O 1
ATOM 605 N N . ALA A 1 82 ? 16.308 7.457 2.886 1.00 86.44 82 ALA A N 1
ATOM 606 C CA . ALA A 1 82 ? 15.441 6.431 3.447 1.00 86.44 82 ALA A CA 1
ATOM 607 C C . ALA A 1 82 ? 14.111 7.045 3.868 1.00 86.44 82 ALA A C 1
ATOM 609 O O . ALA A 1 82 ? 14.066 8.034 4.606 1.00 86.44 82 ALA A O 1
ATOM 610 N N . ARG A 1 83 ? 13.011 6.417 3.471 1.00 89.06 83 ARG A N 1
ATOM 611 C CA . ARG A 1 83 ? 11.709 6.795 3.992 1.00 89.06 83 ARG A CA 1
ATOM 612 C C . ARG A 1 83 ? 11.619 6.434 5.466 1.00 89.06 83 ARG A C 1
ATOM 614 O O . ARG A 1 83 ? 11.901 5.298 5.843 1.00 89.06 83 ARG A O 1
ATOM 621 N N . THR A 1 84 ? 11.198 7.377 6.292 1.00 89.56 84 THR A N 1
ATOM 622 C CA . THR A 1 84 ? 11.031 7.168 7.728 1.00 89.56 84 THR A CA 1
ATOM 623 C C . THR A 1 84 ? 9.619 6.683 8.045 1.00 89.56 84 THR A C 1
ATOM 625 O O . THR A 1 84 ? 8.634 7.138 7.466 1.00 89.56 84 THR A O 1
ATOM 628 N N . PHE A 1 85 ? 9.526 5.742 8.983 1.00 91.25 85 PHE A N 1
ATOM 629 C CA . PHE A 1 85 ? 8.268 5.289 9.575 1.00 91.25 85 PHE A CA 1
ATOM 630 C C . PHE A 1 85 ? 8.355 5.489 11.085 1.00 91.25 85 PHE A C 1
ATOM 632 O O . PHE A 1 85 ? 9.383 5.187 11.696 1.00 91.25 85 PHE A O 1
ATOM 639 N N . ASN A 1 86 ? 7.278 5.967 11.704 1.00 89.38 86 ASN A N 1
ATOM 640 C CA . ASN A 1 86 ? 7.295 6.382 13.111 1.00 89.38 86 ASN A CA 1
ATOM 641 C C . ASN A 1 86 ? 7.679 5.248 14.073 1.00 89.38 86 ASN A C 1
ATOM 643 O O . ASN A 1 86 ? 8.384 5.472 15.061 1.00 89.38 86 ASN A O 1
ATOM 647 N N . HIS A 1 87 ? 7.283 4.017 13.759 1.00 91.81 87 HIS A N 1
ATOM 648 C CA . HIS A 1 87 ? 7.364 2.874 14.672 1.00 91.81 87 HIS A CA 1
ATOM 649 C C . HIS A 1 87 ? 8.321 1.772 14.206 1.00 91.81 87 HIS A C 1
ATOM 651 O O . HIS A 1 87 ? 8.381 0.709 14.827 1.00 91.81 87 HIS A O 1
ATOM 657 N N . LEU A 1 88 ? 9.081 2.015 13.133 1.00 93.69 88 LEU A N 1
ATOM 658 C CA . LEU A 1 88 ? 9.966 1.023 12.524 1.00 93.69 88 LEU A CA 1
ATOM 659 C C . LEU A 1 88 ? 11.419 1.511 12.510 1.00 93.69 88 LEU A C 1
ATOM 661 O O . LEU A 1 88 ? 11.694 2.705 12.402 1.00 93.69 88 LEU A O 1
ATOM 665 N N . ILE A 1 89 ? 12.347 0.566 12.605 1.00 93.75 89 ILE A N 1
ATOM 666 C CA . ILE A 1 89 ? 13.791 0.721 12.430 1.00 93.75 89 ILE A CA 1
ATOM 667 C C . ILE A 1 89 ? 14.217 -0.352 11.428 1.00 93.75 89 ILE A C 1
ATOM 669 O O . ILE A 1 89 ? 14.557 -1.478 11.790 1.00 93.75 89 ILE A O 1
ATOM 673 N N . TYR A 1 90 ? 14.143 -0.021 10.140 1.00 92.56 90 TYR A N 1
ATOM 674 C CA . TYR A 1 90 ? 14.522 -0.931 9.064 1.00 92.56 90 TYR A CA 1
ATOM 675 C C . TYR A 1 90 ? 15.811 -0.466 8.385 1.00 92.56 90 TYR A C 1
ATOM 677 O O . TYR A 1 90 ? 16.126 0.721 8.359 1.00 92.56 90 TYR A O 1
ATOM 685 N N . ASN A 1 91 ? 16.563 -1.415 7.827 1.00 90.88 91 ASN A N 1
ATOM 686 C CA . ASN A 1 91 ? 17.750 -1.118 7.041 1.00 90.88 91 ASN A CA 1
ATOM 687 C C . ASN A 1 91 ? 17.360 -1.004 5.562 1.00 90.88 91 ASN A C 1
ATOM 689 O O . ASN A 1 91 ? 17.000 -2.008 4.950 1.00 90.88 91 ASN A O 1
ATOM 693 N N . GLN A 1 92 ? 17.459 0.196 4.991 1.00 87.31 92 GLN A N 1
ATOM 694 C CA . GLN A 1 92 ? 17.155 0.462 3.580 1.00 87.31 92 GLN A CA 1
ATOM 695 C C . GLN A 1 92 ? 18.049 -0.332 2.614 1.00 87.31 92 GLN A C 1
ATOM 697 O O . GLN A 1 92 ? 17.576 -0.769 1.570 1.00 87.31 92 GLN A O 1
ATOM 702 N N . ASN A 1 93 ? 19.305 -0.598 2.985 1.00 87.38 93 ASN A N 1
ATOM 703 C CA . ASN A 1 93 ? 20.238 -1.377 2.162 1.00 87.38 93 ASN A CA 1
ATOM 704 C C . ASN A 1 93 ? 19.943 -2.886 2.207 1.00 87.38 93 ASN A C 1
ATOM 706 O O . ASN A 1 93 ? 20.500 -3.666 1.436 1.00 87.38 93 ASN A O 1
ATOM 710 N N . SER A 1 94 ? 19.083 -3.329 3.129 1.00 90.94 94 SER A N 1
ATOM 711 C CA . SER A 1 94 ? 18.668 -4.722 3.215 1.00 90.94 94 SER A CA 1
ATOM 712 C C . SER A 1 94 ? 17.444 -4.949 2.339 1.00 90.94 94 SER A C 1
ATOM 714 O O . SER A 1 94 ? 16.320 -4.631 2.736 1.00 90.94 94 SER A O 1
ATOM 716 N N . LYS A 1 95 ? 17.648 -5.598 1.183 1.00 90.31 95 LYS A N 1
ATOM 717 C CA . LYS A 1 95 ? 16.552 -6.052 0.306 1.00 90.31 95 LYS A CA 1
ATOM 718 C C . LYS A 1 95 ? 15.506 -6.861 1.067 1.00 90.31 95 LYS A C 1
ATOM 720 O O . LYS A 1 95 ? 14.329 -6.824 0.732 1.00 90.31 95 LYS A O 1
ATOM 725 N N . TYR A 1 96 ? 15.929 -7.570 2.112 1.00 93.12 96 TYR A N 1
ATOM 726 C CA . TYR A 1 96 ? 15.033 -8.332 2.967 1.00 93.12 96 TYR A CA 1
ATOM 727 C C . TYR A 1 96 ? 14.039 -7.440 3.725 1.00 93.12 96 TYR A C 1
ATOM 729 O O . TYR A 1 96 ? 12.845 -7.731 3.768 1.00 93.12 96 TYR A O 1
ATOM 737 N N . HIS A 1 97 ? 14.516 -6.326 4.284 1.00 93.56 97 HIS A N 1
ATOM 738 C CA . HIS A 1 97 ? 13.681 -5.389 5.034 1.00 93.56 97 HIS A CA 1
ATOM 739 C C . HIS A 1 97 ? 12.758 -4.597 4.106 1.00 93.56 97 HIS A C 1
ATOM 741 O O . HIS A 1 97 ? 11.557 -4.513 4.365 1.00 93.56 97 HIS A O 1
ATOM 747 N N . THR A 1 98 ? 13.300 -4.049 3.016 1.00 92.81 98 THR A N 1
ATOM 748 C CA . THR A 1 98 ? 12.519 -3.257 2.055 1.00 92.81 98 THR A CA 1
ATOM 749 C C . THR A 1 98 ? 11.453 -4.110 1.372 1.00 92.81 98 THR A C 1
ATOM 751 O O . THR A 1 98 ? 10.288 -3.718 1.332 1.00 92.81 98 THR A O 1
ATOM 754 N N . SER A 1 99 ? 11.794 -5.331 0.947 1.00 93.25 99 SER A N 1
ATOM 755 C CA . SER A 1 99 ? 10.820 -6.256 0.353 1.00 93.25 99 SER A CA 1
ATOM 756 C C . SER A 1 99 ? 9.713 -6.634 1.332 1.00 93.25 99 SER A C 1
ATOM 758 O O . SER A 1 99 ? 8.559 -6.711 0.925 1.00 93.25 99 SER A O 1
ATOM 760 N N . ALA A 1 100 ? 10.017 -6.832 2.619 1.00 94.69 100 ALA A N 1
ATOM 761 C CA . ALA A 1 100 ? 8.995 -7.135 3.621 1.00 94.69 100 ALA A CA 1
ATOM 762 C C . ALA A 1 100 ? 8.021 -5.965 3.849 1.00 94.69 100 ALA A C 1
ATOM 764 O O . ALA A 1 100 ? 6.821 -6.199 4.010 1.00 94.69 100 ALA A O 1
ATOM 765 N N . LEU A 1 101 ? 8.497 -4.715 3.806 1.00 94.56 101 LEU A N 1
ATOM 766 C CA . LEU A 1 101 ? 7.636 -3.528 3.871 1.00 94.56 101 LEU A CA 1
ATOM 767 C C . LEU A 1 101 ? 6.704 -3.439 2.663 1.00 94.56 101 LEU A C 1
ATOM 769 O O . LEU A 1 101 ? 5.486 -3.353 2.827 1.00 94.56 101 LEU A O 1
ATOM 773 N N . LEU A 1 102 ? 7.263 -3.524 1.454 1.00 94.75 102 LEU A N 1
ATOM 774 C CA . LEU A 1 102 ? 6.482 -3.462 0.218 1.00 94.75 102 LEU A CA 1
ATOM 775 C C . LEU A 1 102 ? 5.496 -4.635 0.121 1.00 94.75 102 LEU A C 1
ATOM 777 O O . LEU A 1 102 ? 4.331 -4.440 -0.219 1.00 94.75 102 LEU A O 1
ATOM 781 N N . ALA A 1 103 ? 5.916 -5.842 0.507 1.00 94.88 103 ALA A N 1
ATOM 782 C CA . ALA A 1 103 ? 5.043 -7.009 0.569 1.00 94.88 103 ALA A CA 1
ATOM 783 C C . ALA A 1 103 ? 3.897 -6.821 1.572 1.00 94.88 103 ALA A C 1
ATOM 785 O O . ALA A 1 103 ? 2.780 -7.242 1.293 1.00 94.88 103 ALA A O 1
ATOM 786 N N . THR A 1 104 ? 4.136 -6.156 2.707 1.00 95.50 104 THR A N 1
ATOM 787 C CA . THR A 1 104 ? 3.087 -5.872 3.701 1.00 95.50 104 THR A CA 1
ATOM 788 C C . THR A 1 104 ? 2.039 -4.899 3.159 1.00 95.50 104 THR A C 1
ATOM 790 O O . THR A 1 104 ? 0.838 -5.095 3.380 1.00 95.50 104 THR A O 1
ATOM 793 N N . ALA A 1 105 ? 2.466 -3.879 2.410 1.00 95.75 105 ALA A N 1
ATOM 794 C CA . ALA A 1 105 ? 1.554 -2.962 1.732 1.00 95.75 105 ALA A CA 1
ATOM 795 C C . ALA A 1 105 ? 0.705 -3.690 0.677 1.00 95.75 105 ALA A C 1
ATOM 797 O O . ALA A 1 105 ? -0.519 -3.567 0.676 1.00 95.75 105 ALA A O 1
ATOM 798 N N . LEU A 1 106 ? 1.333 -4.527 -0.155 1.00 95.75 106 LEU A N 1
ATOM 799 C CA . LEU A 1 106 ? 0.646 -5.330 -1.172 1.00 95.75 106 LEU A CA 1
ATOM 800 C C . LEU A 1 106 ? -0.310 -6.364 -0.563 1.00 95.75 106 LEU A C 1
ATOM 802 O O . LEU A 1 106 ? -1.427 -6.543 -1.055 1.00 95.75 106 LEU A O 1
ATOM 806 N N . ASP A 1 107 ? 0.091 -7.029 0.521 1.00 94.69 107 ASP A N 1
ATOM 807 C CA . ASP A 1 107 ? -0.758 -7.968 1.257 1.00 94.69 107 ASP A CA 1
ATOM 808 C C . ASP A 1 107 ? -2.009 -7.259 1.786 1.00 94.69 107 ASP A C 1
ATOM 810 O O . ASP A 1 107 ? -3.112 -7.770 1.617 1.00 94.69 107 ASP A O 1
ATOM 814 N N . THR A 1 108 ? -1.855 -6.054 2.338 1.00 94.81 108 THR A N 1
ATOM 815 C CA . THR A 1 108 ? -2.966 -5.280 2.910 1.00 94.81 108 THR A CA 1
ATOM 816 C C . THR A 1 108 ? -3.886 -4.696 1.833 1.00 94.81 108 THR A C 1
ATOM 818 O O . THR A 1 108 ? -5.103 -4.841 1.916 1.00 94.81 108 THR A O 1
ATOM 821 N N . MET A 1 109 ? -3.335 -4.114 0.767 1.00 93.44 109 MET A N 1
ATOM 822 C CA . MET A 1 109 ? -4.108 -3.566 -0.358 1.00 93.44 109 MET A CA 1
ATOM 823 C C . MET A 1 109 ? -4.912 -4.646 -1.097 1.00 93.44 109 MET A C 1
ATOM 825 O O . MET A 1 109 ? -6.057 -4.429 -1.493 1.00 93.44 109 MET A O 1
ATOM 829 N N . SER A 1 110 ? -4.344 -5.846 -1.230 1.00 93.25 110 SER A N 1
ATOM 830 C CA . SER A 1 110 ? -4.998 -6.971 -1.904 1.00 93.25 110 SER A CA 1
ATOM 831 C C . SER A 1 110 ? -6.113 -7.639 -1.095 1.00 93.25 110 SER A C 1
ATOM 833 O O . SER A 1 110 ? -6.820 -8.482 -1.646 1.00 93.25 110 SER A O 1
ATOM 835 N N . ILE A 1 111 ? -6.317 -7.281 0.182 1.00 92.56 111 ILE A N 1
ATOM 836 C CA . ILE A 1 111 ? -7.430 -7.806 0.998 1.00 92.56 111 ILE A CA 1
ATOM 837 C C . ILE A 1 111 ? -8.765 -7.563 0.291 1.00 92.56 111 ILE A C 1
ATOM 839 O O . ILE A 1 111 ? -9.614 -8.453 0.282 1.00 92.56 111 ILE A O 1
ATOM 843 N N . ARG A 1 112 ? -8.912 -6.408 -0.372 1.00 91.81 112 ARG A N 1
ATOM 844 C CA . ARG A 1 112 ? -10.114 -6.013 -1.113 1.00 91.81 112 ARG A CA 1
ATOM 845 C C . ARG A 1 112 ? -10.682 -7.133 -1.985 1.00 91.81 112 ARG A C 1
ATOM 847 O O . ARG A 1 112 ? -11.864 -7.418 -1.871 1.00 91.81 112 ARG A O 1
ATOM 854 N N . TYR A 1 113 ? -9.841 -7.764 -2.807 1.00 91.19 113 TYR A N 1
ATOM 855 C CA . TYR A 1 113 ? -10.252 -8.791 -3.773 1.00 91.19 113 TYR A CA 1
ATOM 856 C C . TYR A 1 113 ? -9.852 -10.222 -3.380 1.00 91.19 113 TYR A C 1
ATOM 858 O O . TYR A 1 113 ? -10.125 -11.166 -4.119 1.00 91.19 113 TYR A O 1
ATOM 866 N N . ARG A 1 114 ? -9.165 -10.412 -2.245 1.00 90.38 114 ARG A N 1
ATOM 867 C CA . ARG A 1 114 ? -8.814 -11.745 -1.719 1.00 90.38 114 ARG A CA 1
ATOM 868 C C . ARG A 1 114 ? -9.729 -12.211 -0.592 1.00 90.38 114 ARG A C 1
ATOM 870 O O . ARG A 1 114 ? -9.806 -13.415 -0.343 1.00 90.38 114 ARG A O 1
ATOM 877 N N . HIS A 1 115 ? -10.358 -11.288 0.133 1.00 84.50 115 HIS A N 1
ATOM 878 C CA . HIS A 1 115 ? -11.149 -11.628 1.311 1.00 84.50 115 HIS A CA 1
ATOM 879 C C . HIS A 1 115 ? -12.486 -12.254 0.918 1.00 84.50 115 HIS A C 1
ATOM 881 O O . HIS A 1 115 ? -13.228 -11.695 0.117 1.00 84.50 115 HIS A O 1
ATOM 887 N N . LYS A 1 116 ? -12.806 -13.415 1.501 1.00 79.88 116 LYS A N 1
ATOM 888 C CA . LYS A 1 116 ? -13.990 -14.205 1.119 1.00 79.88 116 LYS A CA 1
ATOM 889 C C . LYS A 1 116 ? -15.309 -13.495 1.391 1.00 79.88 116 LYS A C 1
ATOM 891 O O . LYS A 1 116 ? -16.277 -13.773 0.700 1.00 79.88 116 LYS A O 1
ATOM 896 N N . GLU A 1 117 ? -15.359 -12.621 2.390 1.00 78.12 117 GLU A N 1
ATOM 897 C CA . GLU A 1 117 ? -16.578 -11.870 2.712 1.00 78.12 117 GLU A CA 1
ATOM 898 C C . GLU A 1 117 ? -16.855 -10.790 1.655 1.00 78.12 117 GLU A C 1
ATOM 900 O O . GLU A 1 117 ? -18.009 -10.472 1.380 1.00 78.12 117 GLU A O 1
ATOM 905 N N . ASN A 1 118 ? -15.816 -10.330 0.949 1.00 71.75 118 ASN A N 1
ATOM 906 C CA . ASN A 1 118 ? -15.917 -9.373 -0.150 1.00 71.75 118 ASN A CA 1
ATOM 907 C C . ASN A 1 118 ? -16.093 -10.091 -1.495 1.00 71.75 118 ASN A C 1
ATOM 909 O O . ASN A 1 118 ? -15.324 -9.891 -2.432 1.00 71.75 118 ASN A O 1
ATOM 913 N N . THR A 1 119 ? -17.119 -10.938 -1.598 1.00 65.12 119 THR A N 1
ATOM 914 C CA . THR A 1 119 ? -17.376 -11.763 -2.800 1.00 65.12 119 THR A CA 1
ATOM 915 C C . THR A 1 119 ? -17.602 -10.960 -4.085 1.00 65.12 119 THR A C 1
ATOM 917 O O . THR A 1 119 ? -17.443 -11.506 -5.174 1.00 65.12 119 THR A O 1
ATOM 920 N N . MET A 1 120 ? -17.953 -9.678 -3.962 1.00 71.38 120 MET A N 1
ATOM 921 C CA . MET A 1 120 ? -18.298 -8.803 -5.086 1.00 71.38 120 MET A CA 1
ATOM 922 C C . MET A 1 120 ? -17.150 -7.893 -5.535 1.00 71.38 120 MET A C 1
ATOM 924 O O . MET A 1 120 ? -17.307 -7.185 -6.520 1.00 71.38 120 MET A O 1
ATOM 928 N N . ALA A 1 121 ? -16.013 -7.882 -4.833 1.00 82.94 121 ALA A N 1
ATOM 929 C CA . ALA A 1 121 ? -14.900 -6.996 -5.159 1.00 82.94 121 ALA A CA 1
ATOM 930 C C . ALA A 1 121 ? -13.854 -7.730 -6.006 1.00 82.94 121 ALA A C 1
ATOM 932 O O . ALA A 1 121 ? -13.104 -8.570 -5.508 1.00 82.94 121 ALA A O 1
ATOM 933 N N . SER A 1 122 ? -13.772 -7.397 -7.292 1.00 90.94 122 SER A N 1
ATOM 934 C CA . SER A 1 122 ? -12.750 -7.928 -8.190 1.00 90.94 122 SER A CA 1
ATOM 935 C C . SER A 1 122 ? -11.537 -6.997 -8.302 1.00 90.94 122 SER A C 1
ATOM 937 O O . SER A 1 122 ? -11.576 -5.811 -7.965 1.00 90.94 122 SER A O 1
ATOM 939 N N . LEU A 1 123 ? -10.425 -7.529 -8.819 1.00 92.94 123 LEU A N 1
ATOM 940 C CA . LEU A 1 123 ? -9.264 -6.707 -9.179 1.00 92.94 123 LEU A CA 1
ATOM 941 C C . LEU A 1 123 ? 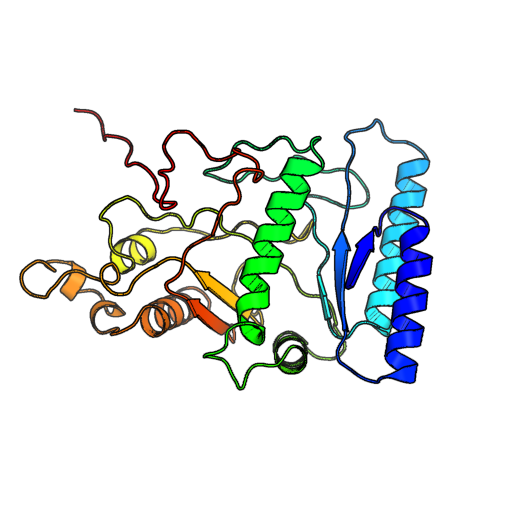-9.615 -5.689 -10.276 1.00 92.94 123 LEU A C 1
ATOM 943 O O . LEU A 1 123 ? -9.068 -4.589 -10.288 1.00 92.94 123 LEU A O 1
ATOM 947 N N . SER A 1 124 ? -10.538 -6.037 -11.175 1.00 92.38 124 SER A N 1
ATOM 948 C CA . SER A 1 124 ? -11.019 -5.134 -12.220 1.00 92.38 124 SER A CA 1
ATOM 949 C C . SER A 1 124 ? -11.755 -3.930 -11.642 1.00 92.38 124 SER A C 1
ATOM 951 O O . SER A 1 124 ? -11.503 -2.818 -12.099 1.00 92.38 124 SER A O 1
ATOM 953 N N . ASP A 1 125 ? -12.563 -4.126 -10.598 1.00 91.62 125 ASP A N 1
ATOM 954 C CA . ASP A 1 125 ? -13.266 -3.034 -9.909 1.00 91.62 125 ASP A CA 1
ATOM 955 C C . ASP A 1 125 ? -12.277 -2.107 -9.205 1.00 91.62 125 ASP A C 1
ATOM 957 O O . ASP A 1 125 ? -12.369 -0.892 -9.320 1.00 91.62 125 ASP A O 1
ATOM 961 N N . LEU A 1 126 ? -11.247 -2.668 -8.563 1.00 92.69 126 LEU A N 1
ATOM 962 C CA . LEU A 1 126 ? -10.160 -1.872 -7.991 1.00 92.69 126 LEU A CA 1
ATOM 963 C C . LEU A 1 126 ? -9.461 -1.002 -9.043 1.00 92.69 126 LEU A C 1
ATOM 965 O O . LEU A 1 126 ? -9.178 0.168 -8.789 1.00 92.69 126 LEU A O 1
ATOM 969 N N . CYS A 1 127 ? -9.169 -1.564 -10.217 1.00 93.06 127 CYS A N 1
ATOM 970 C CA . CYS A 1 127 ? -8.589 -0.795 -11.310 1.00 93.06 127 CYS A CA 1
ATOM 971 C C . CYS A 1 127 ? -9.554 0.269 -11.841 1.00 93.06 127 CYS A C 1
ATOM 973 O O . CYS A 1 127 ? -9.094 1.354 -12.171 1.00 93.06 127 CYS A O 1
ATOM 975 N N . ALA A 1 128 ? -10.851 -0.024 -11.943 1.00 90.38 128 ALA A N 1
ATOM 976 C CA . ALA A 1 128 ? -11.852 0.922 -12.427 1.00 90.38 128 ALA A CA 1
ATOM 977 C C . ALA A 1 128 ? -12.041 2.097 -11.457 1.00 90.38 128 ALA A C 1
ATOM 979 O O . ALA A 1 128 ? -12.007 3.248 -11.885 1.00 90.38 128 ALA A O 1
ATOM 980 N N . ASP A 1 129 ? -12.142 1.814 -10.160 1.00 90.19 129 ASP A N 1
ATOM 981 C CA . ASP A 1 129 ? -12.397 2.813 -9.120 1.00 90.19 129 ASP A CA 1
ATOM 982 C C . ASP A 1 129 ? -11.248 3.797 -8.928 1.00 90.19 129 ASP A C 1
ATOM 984 O O . ASP A 1 129 ? -11.478 4.944 -8.568 1.00 90.19 129 ASP A O 1
ATOM 988 N N . LEU A 1 130 ? -10.005 3.362 -9.147 1.00 90.56 130 LEU A N 1
ATOM 989 C CA . LEU A 1 130 ? -8.822 4.220 -9.015 1.00 90.56 130 LEU A CA 1
ATOM 990 C C . LEU A 1 130 ? -8.424 4.897 -10.332 1.00 90.56 130 LEU A C 1
ATOM 992 O O . LEU A 1 130 ? -7.533 5.748 -10.351 1.00 90.56 130 LEU A O 1
ATOM 996 N N . LYS A 1 131 ? -9.053 4.524 -11.450 1.00 87.12 131 LYS A N 1
ATOM 997 C CA . LYS A 1 131 ? -8.697 5.028 -12.773 1.00 87.12 131 LYS A CA 1
ATOM 998 C C . LYS A 1 131 ? -9.527 6.250 -13.131 1.00 87.12 131 LYS A C 1
ATOM 1000 O O . LYS A 1 131 ? -10.660 6.152 -13.594 1.00 87.12 131 LYS A O 1
ATOM 1005 N N . LEU A 1 132 ? -8.904 7.420 -13.025 1.00 77.25 132 LEU A N 1
ATOM 1006 C CA . LEU A 1 132 ? -9.473 8.656 -13.548 1.00 77.25 132 LEU A CA 1
ATOM 1007 C C . LEU A 1 132 ? -9.069 8.840 -15.022 1.00 77.25 132 LEU A C 1
ATOM 1009 O O . LEU A 1 132 ? -7.930 9.191 -15.345 1.00 77.25 132 LEU A O 1
ATOM 1013 N N . SER A 1 133 ? -10.020 8.642 -15.940 1.00 75.56 133 SER A N 1
ATOM 1014 C CA . SER A 1 133 ? -9.818 8.815 -17.389 1.00 75.56 133 SER A CA 1
ATOM 1015 C C . SER A 1 133 ? -8.736 7.870 -17.961 1.00 75.56 133 SER A C 1
ATOM 1017 O O . SER A 1 133 ? -8.737 6.667 -17.700 1.00 75.56 133 SER A O 1
ATOM 1019 N N . ARG A 1 134 ? -7.815 8.379 -18.792 1.00 71.31 134 ARG A N 1
ATOM 1020 C CA . ARG A 1 134 ? -6.718 7.607 -19.403 1.00 71.31 134 ARG A CA 1
ATOM 1021 C C . ARG A 1 134 ? -5.523 7.382 -18.473 1.00 71.31 134 ARG A C 1
ATOM 1023 O O . ARG A 1 134 ? -4.584 6.704 -18.87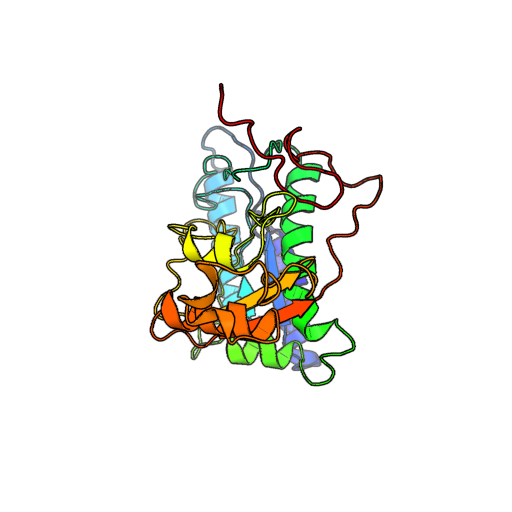7 1.00 71.31 134 ARG 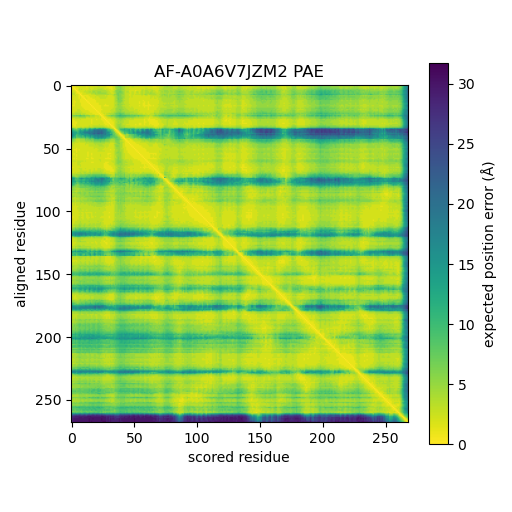A O 1
ATOM 1030 N N . ARG A 1 135 ? -5.529 7.931 -17.254 1.00 74.94 135 ARG A N 1
ATOM 1031 C CA . ARG A 1 135 ? -4.408 7.788 -16.316 1.00 74.94 135 ARG A CA 1
ATOM 1032 C C . ARG A 1 135 ? -4.487 6.436 -15.622 1.00 74.94 135 ARG A C 1
ATOM 1034 O O . ARG A 1 135 ? -5.466 6.143 -14.953 1.00 74.94 135 ARG A O 1
ATOM 1041 N N . SER A 1 136 ? -3.450 5.625 -15.774 1.00 85.31 136 SER A N 1
ATOM 1042 C CA . SER A 1 136 ? -3.326 4.307 -15.145 1.00 85.31 136 SER A CA 1
ATOM 1043 C C . SER A 1 136 ? -2.345 4.313 -13.971 1.00 85.31 136 SER A C 1
ATOM 1045 O O . SER A 1 136 ? -1.870 3.253 -13.590 1.00 85.31 136 SER A O 1
ATOM 1047 N N . VAL A 1 137 ? -2.038 5.474 -13.384 1.00 91.62 137 VAL A N 1
ATOM 1048 C CA . VAL A 1 137 ? -1.085 5.588 -12.266 1.00 91.62 137 VAL A CA 1
ATOM 1049 C C . VAL A 1 137 ? -1.830 5.828 -10.960 1.00 91.62 137 VAL A C 1
ATOM 1051 O O . VAL A 1 137 ? -2.639 6.749 -10.884 1.00 91.62 137 VAL A O 1
ATOM 1054 N N . ALA A 1 138 ? -1.518 5.040 -9.934 1.00 92.56 138 ALA A N 1
ATOM 1055 C CA . ALA A 1 138 ? -1.958 5.263 -8.561 1.00 92.56 138 ALA A CA 1
ATOM 1056 C C . ALA A 1 138 ? -0.759 5.400 -7.621 1.00 92.56 138 ALA A C 1
ATOM 1058 O O . ALA A 1 138 ? 0.281 4.766 -7.816 1.00 92.56 138 ALA A O 1
ATOM 1059 N N . ALA A 1 139 ? -0.930 6.189 -6.566 1.00 92.62 139 ALA A N 1
ATOM 1060 C CA . ALA A 1 139 ? 0.007 6.223 -5.456 1.00 92.62 139 ALA A CA 1
ATOM 1061 C C . ALA A 1 139 ? -0.387 5.172 -4.412 1.00 92.62 139 ALA A C 1
ATOM 1063 O O . ALA A 1 139 ? -1.567 4.865 -4.238 1.00 92.62 139 ALA A O 1
ATOM 1064 N N . MET A 1 140 ? 0.602 4.618 -3.721 1.00 94.00 140 MET A N 1
ATOM 1065 C CA . MET A 1 140 ? 0.392 3.693 -2.612 1.00 94.00 140 MET A CA 1
ATOM 1066 C C . MET A 1 140 ? 0.974 4.288 -1.340 1.00 94.00 140 MET A C 1
ATOM 1068 O O . MET A 1 140 ? 2.021 4.923 -1.384 1.00 94.00 140 MET A O 1
ATOM 1072 N N . SER A 1 141 ? 0.332 4.047 -0.203 1.00 93.81 141 SER A N 1
ATOM 1073 C CA . SER A 1 141 ? 0.849 4.389 1.121 1.00 93.81 141 SER A CA 1
ATOM 1074 C C . SER A 1 141 ? 0.699 3.219 2.086 1.00 93.81 141 SER A C 1
ATOM 1076 O O . SER A 1 141 ? -0.037 2.263 1.835 1.00 93.81 141 SER A O 1
ATOM 1078 N N . LEU A 1 142 ? 1.447 3.276 3.185 1.00 94.56 142 LEU A N 1
ATOM 1079 C CA . LEU A 1 142 ? 1.446 2.271 4.234 1.00 94.56 142 LEU A CA 1
ATOM 1080 C C . LEU A 1 142 ? 1.511 2.936 5.608 1.00 94.56 142 LEU A C 1
ATOM 1082 O O . LEU A 1 142 ? 2.308 3.844 5.837 1.00 94.56 142 LEU A O 1
ATOM 1086 N N . SER A 1 143 ? 0.711 2.418 6.534 1.00 93.44 143 SER A N 1
ATOM 1087 C CA . SER A 1 143 ? 0.826 2.670 7.968 1.00 93.44 143 SER A CA 1
ATOM 1088 C C . SER A 1 143 ? 1.123 1.343 8.658 1.00 93.44 143 SER A C 1
ATOM 1090 O O . SER A 1 143 ? 0.358 0.388 8.507 1.00 93.44 143 SER A O 1
ATOM 1092 N N . LEU A 1 144 ? 2.271 1.237 9.331 1.00 93.62 144 LEU A N 1
ATOM 1093 C CA . LEU A 1 144 ? 2.706 -0.010 9.956 1.00 93.62 144 LEU A CA 1
ATOM 1094 C C . LEU A 1 144 ? 3.540 0.260 11.224 1.00 93.62 144 LEU A C 1
ATOM 1096 O O . LEU A 1 144 ? 4.628 0.831 11.113 1.00 93.62 144 LEU A O 1
ATOM 1100 N N . PRO A 1 145 ? 3.083 -0.188 12.409 1.00 92.62 145 PRO A N 1
ATOM 1101 C CA . PRO A 1 145 ? 1.701 -0.551 12.716 1.00 92.62 145 PRO A CA 1
ATOM 1102 C C . PRO A 1 145 ? 0.787 0.687 12.684 1.00 92.62 145 PRO A C 1
ATOM 1104 O O . PRO A 1 145 ? 1.264 1.821 12.646 1.00 92.62 145 PRO A O 1
ATOM 1107 N N . PHE A 1 146 ? -0.527 0.459 12.699 1.00 91.94 146 PHE A N 1
ATOM 1108 C CA . PHE A 1 146 ? -1.503 1.533 12.883 1.00 91.94 146 PHE A CA 1
ATOM 1109 C C . PHE A 1 146 ? -1.300 2.185 14.267 1.00 91.94 146 PHE A C 1
ATOM 1111 O O . PHE A 1 146 ? -1.053 1.446 15.226 1.00 91.94 146 PHE A O 1
ATOM 1118 N N . PRO A 1 147 ? -1.364 3.526 14.399 1.00 89.44 147 PRO A N 1
ATOM 1119 C CA . PRO A 1 147 ? -0.912 4.229 15.596 1.00 89.44 147 PRO A CA 1
ATOM 1120 C C . PRO A 1 147 ? -1.908 4.156 16.764 1.00 89.44 147 PRO A C 1
ATOM 1122 O O . PRO A 1 147 ? -2.464 5.159 17.187 1.00 89.44 147 PRO A O 1
ATOM 1125 N N . MET A 1 148 ? -2.135 2.956 17.294 1.00 91.12 148 MET A N 1
ATOM 1126 C CA . MET A 1 148 ? -3.083 2.687 18.375 1.00 91.12 148 MET A CA 1
ATOM 1127 C C . MET A 1 148 ? -2.348 2.122 19.588 1.00 91.12 148 MET A C 1
ATOM 1129 O O . MET A 1 148 ? -1.616 1.129 19.480 1.00 91.12 148 MET A O 1
ATOM 1133 N N . THR A 1 149 ? -2.523 2.744 20.755 1.00 91.50 149 THR A N 1
ATOM 1134 C CA . THR A 1 149 ? -1.891 2.262 21.988 1.00 91.50 149 THR A CA 1
ATOM 1135 C C . THR A 1 149 ? -2.649 1.083 22.598 1.00 91.50 149 THR A C 1
ATOM 1137 O O . THR A 1 149 ? -3.786 0.783 22.229 1.00 91.50 149 THR A O 1
ATOM 1140 N N . ALA A 1 150 ? -2.017 0.338 23.507 1.00 87.12 150 ALA A N 1
ATOM 1141 C CA . ALA A 1 150 ? -2.670 -0.789 24.174 1.00 87.12 150 ALA A CA 1
ATOM 1142 C C . ALA A 1 150 ? -3.810 -0.306 25.095 1.00 87.12 150 ALA A C 1
ATOM 1144 O O . ALA A 1 150 ? -3.571 0.449 26.033 1.00 87.12 150 ALA A O 1
ATOM 1145 N N . GLY A 1 151 ? -5.040 -0.770 24.844 1.00 85.06 151 GLY A N 1
ATOM 1146 C CA . GLY A 1 151 ? -6.231 -0.408 25.630 1.00 85.06 151 GLY A CA 1
ATOM 1147 C C . GLY A 1 151 ? -6.922 0.890 25.201 1.00 85.06 151 GLY A C 1
ATOM 1148 O O . GLY A 1 151 ? -7.973 1.222 25.739 1.00 85.06 151 GLY A O 1
ATOM 1149 N N . GLU A 1 152 ? -6.369 1.600 24.222 1.00 90.31 152 GLU A N 1
ATOM 1150 C CA . GLU A 1 152 ? -7.030 2.738 23.588 1.00 90.31 152 GLU A CA 1
ATOM 1151 C C . GLU A 1 152 ? -8.088 2.269 22.587 1.00 90.31 152 GLU A C 1
ATOM 1153 O O . GLU A 1 152 ? -7.961 1.183 22.006 1.00 90.31 152 GLU A O 1
ATOM 1158 N N . ASP A 1 153 ? -9.123 3.089 22.406 1.00 93.81 153 ASP A N 1
ATOM 1159 C CA . ASP A 1 153 ? -10.228 2.860 21.480 1.00 93.81 153 ASP A CA 1
ATOM 1160 C C . ASP A 1 153 ? -10.001 3.619 20.169 1.00 93.81 153 ASP A C 1
ATOM 1162 O O . ASP A 1 153 ? -9.450 4.721 20.165 1.00 93.81 153 ASP A O 1
ATOM 1166 N N . LEU A 1 154 ? -10.486 3.073 19.053 1.00 94.25 154 LEU A N 1
ATOM 1167 C CA . LEU A 1 154 ? -10.319 3.674 17.727 1.00 94.25 154 LEU A CA 1
ATOM 1168 C C . LEU A 1 154 ? -10.853 5.113 17.669 1.00 94.25 154 LEU A C 1
ATOM 1170 O O . LEU A 1 154 ? -10.227 5.979 17.063 1.00 94.25 154 LEU A O 1
ATOM 1174 N N . ILE A 1 155 ? -11.976 5.385 18.337 1.00 94.31 155 ILE A N 1
ATOM 1175 C CA . ILE A 1 155 ? -12.574 6.725 18.395 1.00 94.31 155 ILE A CA 1
ATOM 1176 C C . ILE A 1 155 ? -11.662 7.783 19.039 1.00 94.31 155 ILE A C 1
ATOM 1178 O O . ILE A 1 155 ? -11.781 8.965 18.721 1.00 94.31 155 ILE A O 1
ATOM 1182 N N . ASP A 1 156 ? -10.777 7.393 19.956 1.00 92.25 156 ASP A N 1
ATOM 1183 C CA . ASP A 1 156 ? -9.849 8.323 20.606 1.00 92.25 156 ASP A CA 1
ATOM 1184 C C . ASP A 1 156 ? -8.610 8.558 19.737 1.00 92.25 156 ASP A C 1
ATOM 1186 O O . ASP A 1 156 ? -8.198 9.707 19.574 1.00 92.25 156 ASP A O 1
ATOM 1190 N N . VAL A 1 157 ? -8.108 7.509 19.075 1.00 92.06 157 VAL A N 1
ATOM 1191 C CA . VAL A 1 157 ? -7.018 7.626 18.093 1.00 92.06 157 VAL A CA 1
ATOM 1192 C C . VAL A 1 157 ? -7.414 8.570 16.959 1.00 92.06 157 VAL A C 1
ATOM 1194 O O . VAL A 1 157 ? -6.689 9.505 16.648 1.00 92.06 157 VAL A O 1
ATOM 1197 N N . LEU A 1 158 ? -8.586 8.365 16.351 1.00 91.75 158 LEU A N 1
ATOM 1198 C CA . LEU A 1 158 ? -9.025 9.149 15.190 1.00 91.75 158 LEU A CA 1
ATOM 1199 C C . LEU A 1 158 ? -9.346 10.611 15.522 1.00 91.75 158 LEU A C 1
ATOM 1201 O O . LEU A 1 158 ? -9.321 11.455 14.635 1.00 91.75 158 LEU A O 1
ATOM 1205 N N . ASP A 1 159 ? -9.676 10.902 16.777 1.00 88.88 159 ASP A N 1
ATOM 1206 C CA . ASP A 1 159 ? -9.985 12.255 17.248 1.00 88.88 159 ASP A CA 1
ATOM 1207 C C . ASP A 1 159 ? -8.724 13.046 17.624 1.00 88.88 159 ASP A C 1
ATOM 1209 O O . ASP A 1 159 ? -8.689 14.261 17.472 1.00 88.88 159 ASP A O 1
ATOM 1213 N N . THR A 1 160 ? -7.686 12.358 18.108 1.00 87.00 160 THR A N 1
ATOM 1214 C CA . THR A 1 160 ? -6.417 12.980 18.523 1.00 87.00 160 THR A CA 1
ATOM 1215 C C . THR A 1 160 ? -5.369 13.015 17.417 1.00 87.00 160 THR A C 1
ATOM 1217 O O . THR A 1 160 ? -4.399 13.766 17.516 1.00 87.00 160 THR A O 1
ATOM 1220 N N . HIS A 1 161 ? -5.529 12.197 16.376 1.00 83.81 161 HIS A N 1
ATOM 1221 C CA . HIS A 1 161 ? -4.551 12.099 15.304 1.00 83.81 161 HIS A CA 1
ATOM 1222 C C . HIS A 1 161 ? -4.566 13.343 14.411 1.00 83.81 161 HIS A C 1
ATOM 1224 O O . HIS A 1 161 ? -5.542 13.617 13.714 1.00 83.81 161 HIS A O 1
ATOM 1230 N N . GLU A 1 162 ? -3.434 14.043 14.368 1.00 77.75 162 GLU A N 1
ATOM 1231 C CA . GLU A 1 162 ? -3.192 15.164 13.462 1.00 77.75 162 GLU A CA 1
ATOM 1232 C C . GLU A 1 162 ? -2.239 14.754 12.326 1.00 77.75 162 GLU A C 1
ATOM 1234 O O . GLU A 1 162 ? -1.212 14.104 12.539 1.00 77.75 162 GLU A O 1
ATOM 1239 N N . GLY A 1 163 ? -2.560 15.164 11.096 1.00 76.19 163 GLY A N 1
ATOM 1240 C CA . GLY A 1 163 ? -1.745 14.889 9.909 1.00 76.19 163 GLY A CA 1
ATOM 1241 C C . GLY A 1 163 ? -1.990 13.510 9.275 1.00 76.19 163 GLY A C 1
ATOM 1242 O O . GLY A 1 163 ? -2.974 12.835 9.578 1.00 76.19 163 GLY A O 1
ATOM 1243 N N . PRO A 1 164 ? -1.126 13.064 8.346 1.00 79.19 164 PRO A N 1
ATOM 1244 C CA . PRO A 1 164 ? -1.346 11.823 7.608 1.00 79.19 164 PRO A CA 1
ATOM 1245 C C . PRO A 1 164 ? -1.144 10.589 8.503 1.00 79.19 164 PRO A C 1
ATOM 1247 O O . PRO A 1 164 ? -0.099 10.418 9.127 1.00 79.19 164 PRO A O 1
ATOM 1250 N N . ILE A 1 165 ? -2.131 9.687 8.532 1.00 85.81 165 ILE A N 1
ATOM 1251 C CA . ILE A 1 165 ? -2.044 8.395 9.248 1.00 85.81 165 ILE A CA 1
ATOM 1252 C C . ILE A 1 165 ? -1.146 7.369 8.535 1.00 85.81 165 ILE A C 1
ATOM 1254 O O . ILE A 1 165 ? -0.919 6.275 9.052 1.00 85.81 165 ILE A O 1
ATOM 1258 N N . TRP A 1 166 ? -0.656 7.691 7.337 1.00 89.56 166 TRP A N 1
ATOM 1259 C CA . TRP A 1 166 ? 0.119 6.812 6.466 1.00 89.56 166 TRP A CA 1
ATOM 1260 C C . TRP A 1 166 ? 1.363 7.507 5.924 1.00 89.56 166 TRP A C 1
ATOM 1262 O O . TRP A 1 166 ? 1.419 8.726 5.789 1.00 89.56 166 TRP A O 1
ATOM 1272 N N . THR A 1 167 ? 2.337 6.705 5.514 1.00 91.31 167 THR A N 1
ATOM 1273 C CA . THR A 1 167 ? 3.508 7.171 4.779 1.00 91.31 167 THR A CA 1
ATOM 1274 C C . THR A 1 167 ? 3.390 6.700 3.331 1.00 91.31 167 THR A C 1
ATOM 1276 O O . THR A 1 167 ? 3.184 5.510 3.088 1.00 91.31 167 THR A O 1
ATOM 1279 N N . SER A 1 168 ? 3.514 7.606 2.355 1.00 91.94 168 SER A N 1
ATOM 1280 C CA . SER A 1 168 ? 3.561 7.238 0.928 1.00 91.94 168 SER A CA 1
ATOM 1281 C C . SER A 1 168 ? 4.652 6.189 0.677 1.00 91.94 168 SER A C 1
ATOM 1283 O O . SER A 1 168 ? 5.665 6.203 1.350 1.00 91.94 168 SER A O 1
ATOM 1285 N N . LEU A 1 169 ? 4.464 5.259 -0.247 1.00 92.88 169 LEU A N 1
ATOM 1286 C CA . LEU A 1 169 ? 5.477 4.326 -0.760 1.00 92.88 169 LEU A CA 1
ATOM 1287 C C . LEU A 1 169 ? 5.808 4.623 -2.224 1.00 92.88 169 LEU A C 1
ATOM 1289 O O . LEU A 1 169 ? 6.725 4.034 -2.790 1.00 92.88 169 LEU A O 1
ATOM 1293 N N . THR A 1 170 ? 5.065 5.529 -2.848 1.00 92.06 170 THR A N 1
ATOM 1294 C CA . THR A 1 170 ? 5.364 6.009 -4.189 1.00 92.06 170 THR A CA 1
ATOM 1295 C C . THR A 1 170 ? 6.348 7.175 -4.069 1.00 92.06 170 THR A C 1
ATOM 1297 O O . THR A 1 170 ? 6.105 8.110 -3.299 1.00 92.06 170 THR A O 1
ATOM 1300 N 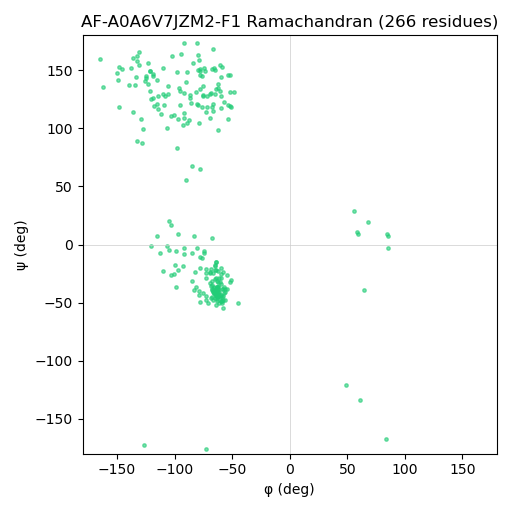N . PRO A 1 171 ? 7.497 7.127 -4.762 1.00 89.12 171 PRO A N 1
ATOM 1301 C CA . PRO A 1 171 ? 8.482 8.199 -4.674 1.00 89.12 171 PRO A CA 1
ATOM 1302 C C . PRO A 1 171 ? 7.928 9.507 -5.244 1.00 89.12 171 PRO A C 1
ATOM 1304 O O . PRO A 1 171 ? 7.091 9.485 -6.143 1.00 89.12 171 PRO A O 1
ATOM 1307 N N . GLN A 1 172 ? 8.406 10.635 -4.717 1.00 85.12 172 GLN A N 1
ATOM 1308 C CA . GLN A 1 172 ? 8.044 12.011 -5.093 1.00 85.12 172 GLN A CA 1
ATOM 1309 C C . GLN A 1 172 ? 6.563 12.360 -4.951 1.00 85.12 172 GLN A C 1
ATOM 1311 O O . GLN A 1 172 ? 6.132 13.422 -5.396 1.00 85.12 172 GLN A O 1
ATOM 1316 N N . VAL A 1 173 ? 5.781 11.490 -4.315 1.00 85.44 173 VAL A N 1
ATOM 1317 C CA . VAL A 1 173 ? 4.364 11.719 -4.073 1.00 85.44 173 VAL A CA 1
ATOM 1318 C C . VAL A 1 173 ? 4.139 11.834 -2.580 1.00 85.44 173 VAL A C 1
ATOM 1320 O O . VAL A 1 173 ? 4.337 10.867 -1.838 1.00 85.44 173 VAL A O 1
ATOM 1323 N N . ASP A 1 174 ? 3.683 13.011 -2.166 1.00 81.62 174 ASP A N 1
ATOM 1324 C CA . ASP A 1 174 ? 2.980 13.172 -0.905 1.00 81.62 174 ASP A CA 1
ATOM 1325 C C . ASP A 1 174 ? 1.477 13.021 -1.158 1.00 81.62 174 ASP A C 1
ATOM 1327 O O . ASP A 1 174 ? 0.933 13.597 -2.100 1.00 81.62 174 ASP A O 1
ATOM 1331 N N . ILE A 1 175 ? 0.819 12.187 -0.357 1.00 79.00 175 ILE A N 1
ATOM 1332 C CA . ILE A 1 175 ? -0.607 11.898 -0.512 1.00 79.00 175 ILE A CA 1
ATOM 1333 C C . ILE A 1 175 ? -1.355 12.779 0.484 1.00 79.00 175 ILE A C 1
ATOM 1335 O O . ILE A 1 175 ? -1.707 12.339 1.581 1.00 79.00 175 ILE A O 1
ATOM 1339 N N . SER A 1 176 ? -1.595 14.027 0.084 1.00 68.50 176 SER A N 1
ATOM 1340 C CA . SER A 1 176 ? -2.610 14.887 0.688 1.00 68.50 176 SER A CA 1
ATOM 1341 C C . SER A 1 176 ? -3.970 14.305 0.311 1.00 68.50 176 SER A C 1
ATOM 1343 O O . SER A 1 176 ? -4.319 14.299 -0.864 1.00 68.50 176 SER A O 1
ATOM 1345 N N . GLY A 1 177 ? -4.702 13.717 1.256 1.00 64.94 177 GLY A N 1
ATOM 1346 C CA . GLY A 1 177 ? -5.867 12.881 0.938 1.00 64.94 177 GLY A CA 1
ATOM 1347 C C . GLY A 1 177 ? -7.083 13.597 0.324 1.00 64.94 177 GLY A C 1
ATOM 1348 O O . GLY A 1 177 ? -8.100 12.941 0.119 1.00 64.94 177 GLY A O 1
ATOM 1349 N N . ASP A 1 178 ? -7.001 14.884 -0.003 1.00 69.44 178 ASP A N 1
ATOM 1350 C CA . ASP A 1 178 ? -8.059 15.627 -0.695 1.00 69.44 178 ASP A CA 1
ATOM 1351 C C . ASP A 1 178 ? -8.055 15.366 -2.214 1.00 69.44 178 ASP A C 1
ATOM 1353 O O . ASP A 1 178 ? -7.017 15.077 -2.811 1.00 69.44 178 ASP A O 1
ATOM 1357 N N . GLU A 1 179 ? -9.235 15.453 -2.836 1.00 70.69 179 GLU A N 1
ATOM 1358 C CA . GLU A 1 179 ? -9.456 15.384 -4.295 1.00 70.69 179 GLU A CA 1
ATOM 1359 C C . GLU A 1 179 ? -8.912 14.120 -5.001 1.00 70.69 179 GLU A C 1
ATOM 1361 O O . GLU A 1 179 ? -8.575 14.142 -6.190 1.00 70.69 179 GLU A O 1
ATOM 1366 N N . THR A 1 180 ? -8.844 12.983 -4.300 1.00 79.38 180 THR A N 1
ATOM 1367 C CA . THR A 1 180 ? -8.296 11.728 -4.845 1.00 79.38 180 THR A CA 1
ATOM 1368 C C . THR A 1 180 ? -9.274 10.561 -4.737 1.00 79.38 180 THR A C 1
ATOM 1370 O O . THR A 1 180 ? -10.028 10.430 -3.779 1.00 79.38 180 THR A O 1
ATOM 1373 N N . LEU A 1 181 ? -9.257 9.675 -5.738 1.00 89.50 181 LEU A N 1
ATOM 1374 C CA . LEU A 1 181 ? -9.934 8.378 -5.656 1.00 89.50 181 LEU A CA 1
ATOM 1375 C C . LEU A 1 181 ? -9.109 7.460 -4.755 1.00 89.50 181 LEU A C 1
ATOM 1377 O O . LEU A 1 181 ? -7.905 7.301 -4.974 1.00 89.50 181 LEU A O 1
ATOM 1381 N N . GLN A 1 182 ? -9.740 6.856 -3.751 1.00 90.62 182 GLN A N 1
ATOM 1382 C CA . GLN A 1 182 ? -9.034 6.119 -2.707 1.00 90.62 182 GLN A CA 1
ATOM 1383 C C . GLN A 1 182 ? -9.559 4.696 -2.552 1.00 90.62 182 GLN A C 1
ATOM 1385 O O . GLN A 1 182 ? -10.758 4.431 -2.576 1.00 90.62 182 GLN A O 1
ATOM 1390 N N . SER A 1 183 ? -8.635 3.767 -2.321 1.00 93.12 183 SER A N 1
ATOM 1391 C CA . SER A 1 183 ? -8.938 2.397 -1.916 1.00 93.12 183 SER A CA 1
ATOM 1392 C C . SER A 1 183 ? -8.103 2.083 -0.684 1.00 93.12 183 SER A C 1
ATOM 1394 O O . SER A 1 183 ? -6.887 1.925 -0.784 1.00 93.12 183 SER A O 1
ATOM 1396 N N . ILE A 1 184 ? -8.751 1.998 0.474 1.00 93.12 184 ILE A N 1
ATOM 1397 C CA . ILE A 1 184 ? -8.092 1.900 1.778 1.00 93.12 184 ILE A CA 1
ATOM 1398 C C . ILE A 1 184 ? -8.315 0.506 2.359 1.00 93.12 184 ILE A C 1
ATOM 1400 O O . ILE A 1 184 ? -9.442 0.020 2.427 1.00 93.12 184 ILE A O 1
ATOM 1404 N N . GLY A 1 185 ? -7.226 -0.138 2.782 1.00 93.94 185 GLY A N 1
ATOM 1405 C CA . GLY A 1 185 ? -7.246 -1.416 3.487 1.00 93.94 185 GLY A CA 1
ATOM 1406 C C . GLY A 1 185 ? -6.857 -1.231 4.950 1.00 93.94 185 GLY A C 1
ATOM 1407 O O . GLY A 1 185 ? -5.742 -0.802 5.235 1.00 93.94 185 GLY A O 1
ATOM 1408 N N . LEU A 1 186 ? -7.751 -1.584 5.869 1.00 94.31 186 LEU A N 1
ATOM 1409 C CA . LEU A 1 186 ? -7.514 -1.589 7.310 1.00 94.31 186 LEU A CA 1
ATOM 1410 C C . LEU A 1 186 ? -7.585 -3.020 7.851 1.00 94.31 186 LEU A C 1
ATOM 1412 O O . LEU A 1 186 ? -8.408 -3.828 7.425 1.00 94.31 186 LEU A O 1
ATOM 1416 N N . ARG A 1 187 ? -6.721 -3.356 8.806 1.00 92.75 187 ARG A N 1
ATOM 1417 C CA . ARG A 1 187 ? -6.660 -4.700 9.391 1.00 92.75 187 ARG A CA 1
ATOM 1418 C C . ARG A 1 187 ? -6.296 -4.650 10.866 1.00 92.75 187 ARG A C 1
ATOM 1420 O O . ARG A 1 187 ? -5.531 -3.780 11.270 1.00 92.75 187 ARG A O 1
ATOM 1427 N N . GLY A 1 188 ? -6.758 -5.632 11.633 1.00 92.06 188 GLY A N 1
ATOM 1428 C CA . GLY A 1 188 ? -6.281 -5.870 12.999 1.00 92.06 188 GLY A CA 1
ATOM 1429 C C . GLY A 1 188 ? -6.961 -5.054 14.094 1.00 92.06 188 GLY A C 1
ATOM 1430 O O . GLY A 1 188 ? -6.513 -5.126 15.233 1.00 92.06 188 GLY A O 1
ATOM 1431 N N . ILE A 1 189 ? -8.018 -4.299 13.779 1.00 92.94 189 ILE A N 1
ATOM 1432 C CA . ILE A 1 189 ? -8.801 -3.569 14.784 1.00 92.94 189 ILE A CA 1
ATOM 1433 C C . ILE A 1 189 ? -10.102 -4.334 15.020 1.00 92.94 189 ILE A C 1
ATOM 1435 O O . ILE A 1 189 ? -10.931 -4.406 14.107 1.00 92.94 189 ILE A O 1
ATOM 1439 N N . PRO A 1 190 ? -10.273 -4.949 16.199 1.00 91.81 190 PRO A N 1
ATOM 1440 C CA . PRO A 1 190 ? -11.475 -5.696 16.511 1.00 91.81 190 PRO A CA 1
ATOM 1441 C C . PRO A 1 190 ? -12.573 -4.743 17.026 1.00 91.81 190 PRO A C 1
ATOM 1443 O O . PRO A 1 190 ? -12.284 -3.643 17.506 1.00 91.81 190 PRO A O 1
ATOM 1446 N N . GLU A 1 191 ? -13.842 -5.133 16.898 1.00 92.06 191 GLU A N 1
ATOM 1447 C CA . GLU A 1 191 ? -14.978 -4.248 17.210 1.00 92.06 191 GLU A CA 1
ATOM 1448 C C . GLU A 1 191 ? -15.072 -3.896 18.700 1.00 92.06 191 GLU A C 1
ATOM 1450 O O . GLU A 1 191 ? -15.562 -2.823 19.048 1.00 92.06 191 GLU A O 1
ATOM 1455 N N . GLU A 1 192 ? -14.530 -4.734 19.588 1.00 91.81 192 GLU A N 1
ATOM 1456 C CA . GLU A 1 192 ? -14.487 -4.460 21.028 1.00 91.81 192 GLU A CA 1
ATOM 1457 C C . GLU A 1 192 ? -13.608 -3.250 21.371 1.00 91.81 192 GLU A C 1
ATOM 1459 O O . GLU A 1 192 ? -13.752 -2.677 22.446 1.00 91.81 192 GLU A O 1
ATOM 1464 N N . ARG A 1 193 ? -12.714 -2.847 20.458 1.00 91.69 193 ARG A N 1
ATOM 1465 C CA . ARG A 1 193 ? -11.827 -1.682 20.600 1.00 91.69 193 ARG A CA 1
ATOM 1466 C C . ARG A 1 193 ? -12.285 -0.477 19.782 1.00 91.69 193 ARG A C 1
ATOM 1468 O O . ARG A 1 193 ? -11.506 0.438 19.522 1.00 91.69 193 ARG A O 1
ATOM 1475 N N . LEU A 1 194 ? -13.540 -0.479 19.336 1.00 93.75 194 LEU A N 1
ATOM 1476 C CA . LEU A 1 194 ? -14.124 0.626 18.582 1.00 93.75 194 LEU A CA 1
ATOM 1477 C C . LEU A 1 194 ? -14.355 1.856 19.476 1.00 93.75 194 LEU A C 1
ATOM 1479 O O . LEU A 1 194 ? -13.995 2.975 19.110 1.00 93.75 194 LEU A O 1
ATOM 1483 N N . LYS A 1 195 ? -15.002 1.635 20.625 1.00 93.38 195 LYS A N 1
ATOM 1484 C CA . LYS A 1 195 ? -15.459 2.653 21.581 1.00 93.38 195 LYS A CA 1
ATOM 1485 C C . LYS A 1 195 ? -15.806 2.003 22.920 1.00 93.38 195 LYS A C 1
ATOM 1487 O O . LYS A 1 195 ? -16.159 0.823 22.967 1.00 93.38 195 LYS A O 1
ATOM 1492 N N . ARG A 1 196 ? -15.829 2.794 23.992 1.00 92.88 196 ARG A N 1
ATOM 1493 C CA . ARG A 1 196 ? -16.219 2.306 25.321 1.00 92.88 196 ARG A CA 1
ATOM 1494 C C . ARG A 1 196 ? -17.727 2.083 25.418 1.00 92.88 196 ARG A C 1
ATOM 1496 O O . ARG A 1 196 ? -18.503 2.802 24.783 1.00 92.88 196 ARG A O 1
ATOM 1503 N N . PRO A 1 197 ? -18.172 1.147 26.274 1.00 91.31 197 PRO A N 1
ATOM 1504 C CA . PRO A 1 197 ? -19.580 1.012 26.622 1.00 91.31 197 PRO A CA 1
ATOM 1505 C C . PRO A 1 197 ? -20.138 2.296 27.247 1.00 91.31 197 PRO A C 1
ATOM 1507 O O . PRO A 1 197 ? -19.428 3.019 27.943 1.00 91.31 197 PRO A O 1
ATOM 1510 N N . MET A 1 198 ? -21.446 2.523 27.099 1.00 88.62 198 MET A N 1
ATOM 1511 C CA . MET A 1 198 ? -22.136 3.745 27.549 1.00 88.62 198 MET A CA 1
ATOM 1512 C C . MET A 1 198 ? -21.881 4.117 29.018 1.00 88.62 198 MET A C 1
ATOM 1514 O O . MET A 1 198 ? -21.822 5.295 29.348 1.00 88.62 198 MET A O 1
ATOM 1518 N N . GLN A 1 199 ? -21.676 3.131 29.894 1.00 89.19 199 GLN A N 1
ATOM 1519 C CA . GLN A 1 199 ? -21.391 3.362 31.315 1.00 89.19 199 GLN A CA 1
ATOM 1520 C C . GLN A 1 199 ? -20.008 3.986 31.574 1.00 89.19 199 GLN A C 1
ATOM 1522 O O . GLN A 1 199 ? -19.809 4.620 32.604 1.00 89.19 199 GLN A O 1
ATOM 1527 N N . GLN A 1 200 ? -19.057 3.796 30.656 1.00 89.69 200 GLN A N 1
ATOM 1528 C CA . GLN A 1 200 ? -17.650 4.200 30.787 1.00 89.69 200 GLN A CA 1
ATOM 1529 C C . GLN A 1 200 ? -17.212 5.186 29.690 1.00 89.69 200 GLN A C 1
ATOM 1531 O O . GLN A 1 200 ? -16.069 5.637 29.680 1.00 89.69 200 GLN A O 1
ATOM 1536 N N . ALA A 1 201 ? -18.111 5.524 28.762 1.00 86.12 201 ALA A N 1
ATOM 1537 C CA . ALA A 1 201 ? -17.808 6.337 27.592 1.00 86.12 201 ALA A CA 1
ATOM 1538 C C . ALA A 1 201 ? -17.452 7.788 27.934 1.00 86.12 201 ALA A C 1
ATOM 1540 O O . ALA A 1 201 ? -16.576 8.365 27.291 1.00 86.12 201 ALA A O 1
ATOM 1541 N N . GLY A 1 202 ? -18.077 8.373 28.962 1.00 90.50 202 GLY A N 1
ATOM 1542 C CA . GLY A 1 202 ? -17.794 9.747 29.383 1.00 90.50 202 GLY A CA 1
ATOM 1543 C C . GLY A 1 202 ? -17.802 10.715 28.193 1.00 90.50 202 GLY A C 1
ATOM 1544 O O . GLY A 1 202 ? -18.783 10.781 27.454 1.00 90.50 202 GLY A O 1
ATOM 1545 N N . LYS A 1 203 ? -16.673 11.400 27.961 1.00 88.81 203 LYS A N 1
ATOM 1546 C CA . LYS A 1 203 ? -16.492 12.356 26.852 1.00 88.81 203 LYS A CA 1
ATOM 1547 C C . LYS A 1 203 ? -16.621 11.741 25.454 1.00 88.81 203 LYS A C 1
ATOM 1549 O O . LYS A 1 203 ? -16.942 12.462 24.517 1.00 88.81 203 LYS A O 1
ATOM 1554 N N . GLN A 1 204 ? -16.421 10.428 25.286 1.00 89.62 204 GLN A N 1
ATOM 1555 C CA . GLN A 1 204 ? -16.621 9.789 23.979 1.00 89.62 204 GLN A CA 1
ATOM 1556 C C . GLN A 1 204 ? -18.065 9.962 23.488 1.00 89.62 204 GLN A C 1
ATOM 1558 O O . GLN A 1 204 ? -18.272 10.053 22.285 1.00 89.62 204 GLN A O 1
ATOM 1563 N N . MET A 1 205 ? -19.052 10.077 24.388 1.00 90.38 205 MET A N 1
ATOM 1564 C CA . MET A 1 205 ? -20.463 10.254 24.015 1.00 90.38 205 MET A CA 1
ATOM 1565 C C . MET A 1 205 ? -20.756 11.577 23.298 1.00 90.38 205 MET A C 1
ATOM 1567 O O . MET A 1 205 ? -21.767 11.675 22.604 1.00 90.38 205 MET A O 1
ATOM 1571 N N . GLU A 1 206 ? -19.899 12.586 23.464 1.00 90.31 206 GLU A N 1
ATOM 1572 C CA . GLU A 1 206 ? -20.044 13.895 22.818 1.00 90.31 206 GLU A CA 1
ATOM 1573 C C . GLU A 1 206 ? -19.605 13.853 21.344 1.00 90.31 206 GLU A C 1
ATOM 1575 O O . GLU A 1 206 ? -20.016 14.693 20.544 1.00 90.31 206 GLU A O 1
ATOM 1580 N N . LYS A 1 207 ? -18.807 12.848 20.957 1.00 90.88 207 LYS A N 1
ATOM 1581 C CA . LYS A 1 207 ? -18.280 12.692 19.600 1.00 90.88 207 LYS A CA 1
ATOM 1582 C C . LYS A 1 207 ? -19.350 12.125 18.667 1.00 90.88 207 LYS A C 1
ATOM 1584 O O . LYS A 1 207 ? -19.967 11.099 18.955 1.00 90.88 207 LYS A O 1
ATOM 1589 N N . ASN A 1 208 ? -19.495 12.708 17.475 1.00 87.56 208 ASN A N 1
ATOM 1590 C CA . ASN A 1 208 ? -20.432 12.208 16.457 1.00 87.56 208 ASN A CA 1
ATOM 1591 C C . ASN A 1 208 ? -20.160 10.742 16.072 1.00 87.56 208 ASN A C 1
ATOM 1593 O O . ASN A 1 208 ? -21.096 9.957 15.901 1.00 87.56 208 ASN A O 1
ATOM 1597 N N . ALA A 1 209 ? -18.880 10.358 16.023 1.00 91.38 209 ALA A N 1
ATOM 1598 C CA . ALA A 1 209 ? -18.439 9.001 15.714 1.00 91.38 209 ALA A CA 1
ATOM 1599 C C . ALA A 1 209 ? -18.886 7.952 16.752 1.00 91.38 209 ALA A C 1
ATOM 1601 O O . ALA A 1 209 ? -18.892 6.762 16.446 1.00 91.38 209 ALA A O 1
ATOM 1602 N N . TYR A 1 210 ? -19.337 8.353 17.948 1.00 93.44 210 TYR A N 1
ATOM 1603 C CA . TYR A 1 210 ? -19.816 7.423 18.975 1.00 93.44 210 TYR A CA 1
ATOM 1604 C C . TYR A 1 210 ? -21.070 6.650 18.552 1.00 93.44 210 TYR A C 1
ATOM 1606 O O . TYR A 1 210 ? -21.343 5.564 19.068 1.00 93.44 210 TYR A O 1
ATOM 1614 N N . ARG A 1 211 ? -21.835 7.173 17.586 1.00 91.75 211 ARG A N 1
ATOM 1615 C CA . ARG A 1 211 ? -22.996 6.474 17.016 1.00 91.75 211 ARG A CA 1
ATOM 1616 C C . ARG A 1 211 ? -22.603 5.306 16.113 1.00 91.75 211 ARG A C 1
ATOM 1618 O O . ARG A 1 211 ? -23.413 4.399 15.961 1.00 91.75 211 ARG A O 1
ATOM 1625 N N . CYS A 1 212 ? -21.371 5.288 15.600 1.00 93.62 212 CYS A N 1
ATOM 1626 C CA . CYS A 1 212 ? -20.900 4.242 14.699 1.00 93.62 212 CYS A CA 1
ATOM 1627 C C . CYS A 1 212 ? -20.903 2.881 15.395 1.00 93.62 212 CYS A C 1
ATOM 1629 O O . CYS A 1 212 ? -20.463 2.750 16.540 1.00 93.62 212 CYS A O 1
ATOM 1631 N N . SER A 1 213 ? -21.405 1.870 14.703 1.00 92.50 213 SER A N 1
ATOM 1632 C CA . SER A 1 213 ? -21.584 0.508 15.210 1.00 92.50 213 SER A CA 1
ATOM 1633 C C . SER A 1 213 ? -20.475 -0.452 14.780 1.00 92.50 213 SER A C 1
ATOM 1635 O O . SER A 1 213 ? -20.294 -1.482 15.417 1.00 92.50 213 SER A O 1
ATOM 1637 N N . SER A 1 214 ? -19.708 -0.090 13.750 1.00 94.50 214 SER A N 1
ATOM 1638 C CA . SER A 1 214 ? -18.621 -0.902 13.201 1.00 94.50 214 SER A CA 1
ATOM 1639 C C . SER A 1 214 ? -17.372 -0.067 12.920 1.00 94.50 214 SER A C 1
ATOM 1641 O O . SER A 1 214 ? -17.438 1.156 12.750 1.00 94.50 214 SER A O 1
ATOM 1643 N N . VAL A 1 215 ? -16.225 -0.746 12.804 1.00 94.62 215 VAL A N 1
ATOM 1644 C CA . VAL A 1 215 ? -14.957 -0.134 12.359 1.00 94.62 215 VAL A CA 1
ATOM 1645 C C . VAL A 1 215 ? -15.113 0.498 10.975 1.00 94.62 215 VAL A C 1
ATOM 1647 O O . VAL A 1 215 ? -14.582 1.577 10.723 1.00 94.62 215 VAL A O 1
ATOM 1650 N N . HIS A 1 216 ? -15.876 -0.150 10.090 1.00 93.75 216 HIS A N 1
ATOM 1651 C CA . HIS A 1 216 ? -16.132 0.344 8.741 1.00 93.75 216 HIS A CA 1
ATOM 1652 C C . HIS A 1 216 ? -16.844 1.701 8.755 1.00 93.75 216 HIS A C 1
ATOM 1654 O O . HIS A 1 216 ? -16.396 2.646 8.107 1.00 93.75 216 HIS A O 1
ATOM 1660 N N . GLU A 1 217 ? -17.930 1.809 9.523 1.00 94.44 217 GLU A N 1
ATOM 1661 C CA . GLU A 1 217 ? -18.730 3.032 9.637 1.00 94.44 217 GLU A CA 1
ATOM 1662 C C . GLU A 1 217 ? -17.910 4.180 10.240 1.00 94.44 217 GLU A C 1
ATOM 1664 O O . GLU A 1 217 ? -17.894 5.283 9.695 1.00 94.44 217 GLU A O 1
ATOM 1669 N N . MET A 1 218 ? -17.150 3.900 11.305 1.00 94.81 218 MET A N 1
ATOM 1670 C CA . MET A 1 218 ? -16.318 4.901 11.976 1.00 94.81 218 MET A CA 1
ATOM 1671 C C . MET A 1 218 ? -15.197 5.431 11.079 1.00 94.81 218 MET A C 1
ATOM 1673 O O . MET A 1 218 ? -15.003 6.641 10.988 1.00 94.81 218 MET A O 1
ATOM 1677 N N . MET A 1 219 ? -14.480 4.547 10.384 1.00 93.56 219 MET A N 1
ATOM 1678 C CA . MET A 1 219 ? -13.417 4.954 9.461 1.00 93.56 219 MET A CA 1
ATOM 1679 C C . MET A 1 219 ? -13.971 5.692 8.242 1.00 93.56 219 MET A C 1
ATOM 1681 O O . MET A 1 219 ? -13.386 6.680 7.809 1.00 93.56 219 MET A O 1
ATOM 1685 N N . THR A 1 220 ? -15.113 5.257 7.704 1.00 92.69 220 THR A N 1
ATOM 1686 C CA . THR A 1 220 ? -15.787 5.964 6.602 1.00 92.69 220 THR A CA 1
ATOM 1687 C C . THR A 1 220 ? -16.174 7.378 7.025 1.00 92.69 220 THR A C 1
ATOM 1689 O O . THR A 1 220 ? -15.931 8.329 6.285 1.00 92.69 220 THR A O 1
ATOM 1692 N N . MET A 1 221 ? -16.708 7.536 8.241 1.00 92.31 221 MET A N 1
ATOM 1693 C CA . MET A 1 221 ? -17.009 8.847 8.811 1.00 92.31 221 MET A CA 1
ATOM 1694 C C . MET A 1 221 ? -15.742 9.692 8.989 1.00 92.31 221 MET A C 1
ATOM 1696 O O . MET A 1 221 ? -15.734 10.857 8.603 1.00 92.31 221 MET A O 1
ATOM 1700 N N . TYR A 1 222 ? -14.661 9.107 9.511 1.00 91.38 222 TYR A N 1
ATOM 1701 C CA . TYR A 1 222 ? -13.376 9.791 9.663 1.00 91.38 222 TYR A CA 1
ATOM 1702 C C . TYR A 1 222 ? -12.842 10.315 8.328 1.00 91.38 222 TYR A C 1
ATOM 1704 O O . TYR A 1 222 ? -12.472 11.487 8.247 1.00 91.38 222 TYR A O 1
ATOM 1712 N N . PHE A 1 223 ? -12.850 9.492 7.275 1.00 89.56 223 PHE A N 1
ATOM 1713 C CA . PHE A 1 223 ? -12.387 9.916 5.955 1.00 89.56 223 PHE A CA 1
ATOM 1714 C C . PHE A 1 223 ? -13.281 11.002 5.356 1.00 89.56 223 PHE A C 1
ATOM 1716 O O . PHE A 1 223 ? -12.759 11.986 4.847 1.00 89.56 223 PHE A O 1
ATOM 1723 N N . ALA A 1 224 ? -14.604 10.891 5.495 1.00 88.81 224 ALA A N 1
ATOM 1724 C CA . ALA A 1 224 ? -15.531 11.921 5.026 1.00 88.81 224 ALA A CA 1
ATOM 1725 C C . ALA A 1 224 ? -15.352 13.274 5.746 1.00 88.81 224 ALA A C 1
ATOM 1727 O O . ALA A 1 224 ? -15.601 14.326 5.154 1.00 88.81 224 ALA A O 1
ATOM 1728 N N . CYS A 1 225 ? -14.933 13.256 7.017 1.00 87.31 225 CYS A N 1
ATOM 1729 C CA . CYS A 1 225 ? -14.671 14.465 7.798 1.00 87.31 225 CYS A CA 1
ATOM 1730 C C . CYS A 1 225 ? -13.298 15.090 7.517 1.00 87.31 225 CYS A C 1
ATOM 1732 O O . CYS A 1 225 ? -13.203 16.312 7.534 1.00 87.31 225 CYS A O 1
ATOM 1734 N N . ASN A 1 226 ? -12.260 14.278 7.289 1.00 84.12 226 ASN A N 1
ATOM 1735 C CA . ASN A 1 226 ? -10.874 14.753 7.166 1.00 84.12 226 ASN A CA 1
ATOM 1736 C C . ASN A 1 226 ? -10.403 14.954 5.724 1.00 84.12 226 ASN A C 1
ATOM 1738 O O . ASN A 1 226 ? -9.451 15.696 5.512 1.00 84.12 226 ASN A O 1
ATOM 1742 N N . TYR A 1 227 ? -11.038 14.294 4.755 1.00 81.31 227 TYR A N 1
ATOM 1743 C CA . TYR A 1 227 ? -10.649 14.358 3.350 1.00 81.31 227 TYR A CA 1
ATOM 1744 C C . TYR A 1 227 ? -11.858 14.721 2.502 1.00 81.31 227 TYR A C 1
ATOM 1746 O O . TYR A 1 227 ? -12.732 13.898 2.207 1.00 81.31 227 TYR A O 1
ATOM 1754 N N . HIS A 1 228 ? -11.946 15.994 2.144 1.00 69.44 228 HIS A N 1
ATOM 1755 C CA . HIS A 1 228 ? -13.102 16.504 1.433 1.00 69.44 228 HIS A CA 1
ATOM 1756 C C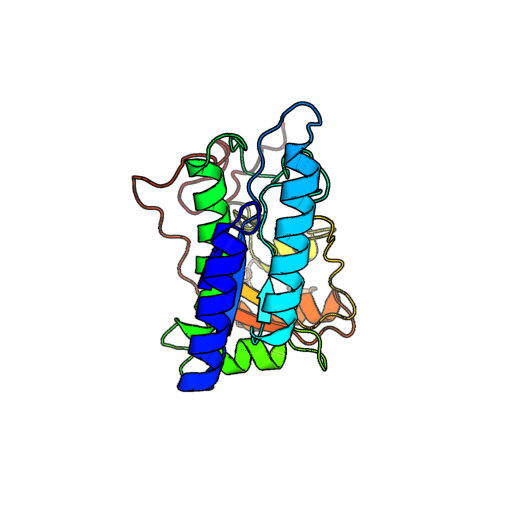 . HIS A 1 228 ? -13.053 16.058 -0.036 1.00 69.44 228 HIS A C 1
ATOM 1758 O O . HIS A 1 228 ? -12.028 16.138 -0.706 1.00 69.44 228 HIS A O 1
ATOM 1764 N N . VAL A 1 229 ? -14.203 15.621 -0.565 1.00 73.38 229 VAL A N 1
ATOM 1765 C CA . VAL A 1 229 ? -14.394 15.329 -2.003 1.00 73.38 229 VAL A CA 1
ATOM 1766 C C . VAL A 1 229 ? -13.593 14.114 -2.524 1.00 73.38 229 VAL A C 1
ATOM 1768 O O . VAL A 1 229 ? -13.456 13.941 -3.731 1.00 73.38 229 VAL A O 1
ATOM 1771 N N . SER A 1 230 ? -13.129 13.217 -1.648 1.00 81.94 230 SER A N 1
ATOM 1772 C CA . SER A 1 230 ? -12.439 11.975 -2.038 1.00 81.94 230 SER A CA 1
ATOM 1773 C C . SER A 1 230 ? -13.379 10.760 -1.974 1.00 81.94 230 SER A C 1
ATOM 1775 O O . SER A 1 230 ? -13.794 10.364 -0.883 1.00 81.94 230 SER A O 1
ATOM 1777 N N . PRO A 1 231 ? -13.763 10.141 -3.111 1.00 86.50 231 PRO A N 1
ATOM 1778 C CA . PRO A 1 231 ? -14.483 8.872 -3.104 1.00 86.50 231 PRO A CA 1
ATOM 1779 C C . PRO A 1 231 ? -13.581 7.755 -2.570 1.00 86.50 231 PRO A C 1
ATOM 1781 O O . PRO A 1 231 ? -12.578 7.399 -3.195 1.00 86.50 231 PRO A O 1
ATOM 1784 N N . THR A 1 232 ? -13.957 7.189 -1.424 1.00 89.56 232 THR A N 1
ATOM 1785 C CA . THR A 1 232 ? -13.145 6.199 -0.708 1.00 89.56 232 THR A CA 1
ATOM 1786 C C . THR A 1 232 ? -13.837 4.844 -0.665 1.00 89.56 232 THR A C 1
ATOM 1788 O O . THR A 1 232 ? -14.915 4.696 -0.092 1.00 89.56 232 THR A O 1
ATOM 1791 N N . TYR A 1 233 ? -13.181 3.823 -1.216 1.00 91.69 233 TYR A N 1
ATOM 1792 C CA . TYR A 1 233 ? -13.545 2.424 -1.011 1.00 91.69 233 TYR A CA 1
ATOM 1793 C C . TYR A 1 233 ? -12.769 1.866 0.185 1.00 91.69 233 TYR A C 1
ATOM 1795 O O . TYR A 1 233 ? -11.557 1.649 0.103 1.00 91.69 233 TYR A O 1
ATOM 1803 N N . LEU A 1 234 ? -13.452 1.612 1.300 1.00 92.25 234 LEU A N 1
ATOM 1804 C CA . LEU A 1 234 ? -12.843 1.042 2.500 1.00 92.25 234 LEU A CA 1
ATOM 1805 C C . LEU A 1 234 ? -13.021 -0.480 2.542 1.00 92.25 234 LEU A C 1
ATOM 1807 O O . LEU A 1 234 ? -14.116 -1.006 2.381 1.00 92.25 234 LEU A O 1
ATOM 1811 N N . THR A 1 235 ? -11.941 -1.202 2.820 1.00 92.94 235 THR A N 1
ATOM 1812 C CA . THR A 1 235 ? -11.966 -2.618 3.195 1.00 92.94 235 THR A CA 1
ATOM 1813 C C . THR A 1 235 ? -11.352 -2.781 4.573 1.00 92.94 235 THR A C 1
ATOM 1815 O O . THR A 1 235 ? -10.209 -2.384 4.779 1.00 92.94 235 THR A O 1
ATOM 1818 N N . ASN A 1 236 ? -12.071 -3.401 5.504 1.00 92.56 236 ASN A N 1
ATOM 1819 C CA . ASN A 1 236 ? -11.584 -3.673 6.852 1.00 92.56 236 ASN A CA 1
ATOM 1820 C C . ASN A 1 236 ? -11.677 -5.166 7.194 1.00 92.56 236 ASN A C 1
ATOM 1822 O O . ASN A 1 236 ? -12.629 -5.836 6.809 1.00 92.56 236 ASN A O 1
ATOM 1826 N N . ILE A 1 237 ? -10.696 -5.675 7.942 1.00 92.81 237 ILE A N 1
ATOM 1827 C CA . ILE A 1 237 ? -10.725 -7.018 8.538 1.00 92.81 237 ILE A CA 1
ATOM 1828 C C . ILE A 1 237 ? -10.300 -6.960 10.009 1.00 92.81 237 ILE A C 1
ATOM 1830 O O . ILE A 1 237 ? -9.402 -6.205 10.378 1.00 92.81 237 ILE A O 1
ATOM 1834 N N . SER A 1 238 ? -10.901 -7.792 10.857 1.00 90.25 238 SER A N 1
ATOM 1835 C CA . SER A 1 238 ? -10.527 -7.877 12.278 1.00 90.25 238 SER A CA 1
ATOM 1836 C C . SER A 1 238 ? -9.177 -8.569 12.491 1.00 90.25 238 SER A C 1
ATOM 1838 O O . SER A 1 238 ? -8.458 -8.264 13.438 1.00 90.25 238 SER A O 1
ATOM 1840 N N . ALA A 1 239 ? -8.791 -9.479 11.591 1.00 91.31 239 ALA A N 1
ATOM 1841 C CA . ALA A 1 239 ? -7.535 -10.213 11.691 1.00 91.31 239 ALA A CA 1
ATOM 1842 C C . ALA A 1 239 ? -6.311 -9.308 11.451 1.00 91.31 239 ALA A C 1
ATOM 1844 O O . ALA A 1 239 ? -6.215 -8.615 10.437 1.00 91.31 239 ALA A O 1
ATOM 1845 N N . GLY A 1 240 ? -5.342 -9.365 12.368 1.00 91.12 240 GLY A N 1
ATOM 1846 C CA . GLY A 1 240 ? -4.083 -8.623 12.276 1.00 91.12 240 GLY A CA 1
ATOM 1847 C C . GLY A 1 240 ? -3.093 -9.159 11.233 1.00 91.12 240 GLY A C 1
ATOM 1848 O O . GLY A 1 240 ? -3.362 -10.084 10.457 1.00 91.12 240 GLY A O 1
ATOM 1849 N N . LEU A 1 241 ? -1.905 -8.553 11.199 1.00 91.31 241 LEU A N 1
ATOM 1850 C CA . LEU A 1 241 ? -0.794 -9.034 10.379 1.00 91.31 241 LEU A CA 1
ATOM 1851 C C . LEU A 1 241 ? -0.179 -10.307 10.959 1.00 91.31 241 LEU A C 1
ATOM 1853 O O . LEU A 1 241 ? 0.413 -10.295 12.030 1.00 91.31 241 LEU A O 1
ATOM 1857 N N . LYS A 1 242 ? -0.319 -11.420 10.228 1.00 89.50 242 LYS A N 1
ATOM 1858 C CA . LYS A 1 242 ? 0.296 -12.697 10.598 1.00 89.50 242 LYS A CA 1
ATOM 1859 C C . LYS A 1 242 ? 1.768 -12.674 10.210 1.00 89.50 242 LYS A C 1
ATOM 1861 O O . LYS A 1 242 ? 2.105 -12.806 9.036 1.00 89.50 242 LYS A O 1
ATOM 1866 N N . LEU A 1 243 ? 2.634 -12.514 11.202 1.00 89.62 243 LEU A N 1
ATOM 1867 C CA . LEU A 1 243 ? 4.077 -12.518 11.002 1.00 89.62 243 LEU A CA 1
ATOM 1868 C C . LEU A 1 243 ? 4.607 -13.956 11.024 1.00 89.62 243 LEU A C 1
ATOM 1870 O O . LEU A 1 243 ? 4.439 -14.684 12.000 1.00 89.62 243 LEU A O 1
ATOM 1874 N N . SER A 1 244 ? 5.252 -14.366 9.932 1.00 89.38 244 SER A N 1
ATOM 1875 C CA . SER A 1 244 ? 6.059 -15.592 9.905 1.00 89.38 244 SER A CA 1
ATOM 1876 C C . SER A 1 244 ? 7.301 -15.413 10.790 1.00 89.38 244 SER A C 1
ATOM 1878 O O . SER A 1 244 ? 7.813 -14.297 10.858 1.00 89.38 244 SER A O 1
ATOM 1880 N N . PRO A 1 245 ? 7.865 -16.477 11.395 1.00 87.81 245 PRO A N 1
ATOM 1881 C CA . PRO A 1 245 ? 9.145 -16.401 12.106 1.00 87.81 245 PRO A CA 1
ATOM 1882 C C . PRO A 1 245 ? 10.290 -15.830 11.266 1.00 87.81 245 PRO A C 1
ATOM 1884 O O . PRO A 1 245 ? 11.233 -15.273 11.822 1.00 87.81 245 PRO A O 1
ATOM 1887 N N . ALA A 1 246 ? 10.202 -15.963 9.939 1.00 90.38 246 ALA A N 1
ATOM 1888 C CA . ALA A 1 246 ? 11.156 -15.348 9.035 1.00 90.38 246 ALA A CA 1
ATOM 1889 C C . ALA A 1 246 ? 11.044 -13.817 9.056 1.00 90.38 246 ALA A C 1
ATOM 1891 O O . ALA A 1 246 ? 12.075 -13.155 8.992 1.00 90.38 246 ALA A O 1
ATOM 1892 N N . PHE A 1 247 ? 9.833 -13.252 9.158 1.00 92.56 247 PHE A N 1
ATOM 1893 C CA . PHE A 1 247 ? 9.558 -11.828 8.941 1.00 92.56 247 PHE A CA 1
ATOM 1894 C C . PHE A 1 247 ? 10.541 -10.927 9.713 1.00 92.56 247 PHE A C 1
ATOM 1896 O O . PHE A 1 247 ? 10.769 -11.150 10.907 1.00 92.56 247 PHE A O 1
ATOM 1903 N N . PRO A 1 248 ? 11.143 -9.918 9.054 1.00 92.94 248 PRO A N 1
ATOM 1904 C CA . PRO A 1 248 ? 12.168 -9.092 9.675 1.00 92.94 248 PRO A CA 1
ATOM 1905 C C . PRO A 1 248 ? 11.628 -8.354 10.899 1.00 92.94 248 PRO A C 1
ATOM 1907 O O . PRO A 1 248 ? 10.591 -7.693 10.864 1.00 92.94 248 PRO A O 1
ATOM 1910 N N . ARG A 1 249 ? 12.380 -8.429 11.995 1.00 90.69 249 ARG A N 1
ATOM 1911 C CA . ARG A 1 249 ? 12.048 -7.770 13.261 1.00 90.69 249 ARG A CA 1
ATOM 1912 C C . ARG A 1 249 ? 12.550 -6.329 13.252 1.00 90.69 249 ARG A C 1
ATOM 1914 O O . ARG A 1 249 ? 13.491 -5.994 13.956 1.00 90.69 249 ARG A O 1
ATOM 1921 N N . PHE A 1 250 ? 11.949 -5.501 12.402 1.00 93.62 250 PHE A N 1
ATOM 1922 C CA . PHE A 1 250 ? 12.271 -4.074 12.295 1.00 93.62 250 PHE A CA 1
ATOM 1923 C C . PHE A 1 250 ? 11.318 -3.175 13.099 1.00 93.62 250 PHE A C 1
ATOM 1925 O O . PHE A 1 250 ? 11.324 -1.963 12.917 1.00 93.62 250 PHE A O 1
ATOM 1932 N N . PHE A 1 251 ? 10.442 -3.738 13.934 1.00 94.06 251 PHE A N 1
ATOM 1933 C CA . PHE A 1 251 ? 9.572 -2.952 14.811 1.00 94.06 251 PHE A CA 1
ATOM 1934 C C . PHE A 1 251 ? 10.375 -2.411 15.995 1.00 94.06 251 PHE A C 1
ATOM 1936 O O . PHE A 1 251 ? 11.286 -3.081 16.478 1.00 94.06 251 PHE A O 1
ATOM 1943 N N . LYS A 1 252 ? 10.046 -1.203 16.462 1.00 93.75 252 LYS A N 1
ATOM 1944 C CA . LYS A 1 252 ? 10.636 -0.648 17.689 1.00 93.75 252 LYS A CA 1
ATOM 1945 C C . LYS A 1 252 ? 10.217 -1.467 18.912 1.00 93.75 252 LYS A C 1
ATOM 1947 O O . LYS A 1 252 ? 9.111 -1.996 18.942 1.00 93.75 252 LYS A O 1
ATOM 1952 N N . ASP A 1 253 ? 11.061 -1.490 19.942 1.00 91.25 253 ASP A N 1
ATOM 1953 C CA . ASP A 1 253 ? 10.881 -2.340 21.134 1.00 91.25 253 ASP A CA 1
ATOM 1954 C C . ASP A 1 253 ? 9.579 -2.084 21.909 1.00 91.25 253 ASP A C 1
ATOM 1956 O O . ASP A 1 253 ? 9.074 -2.971 22.592 1.00 91.25 253 ASP A O 1
ATOM 1960 N N . TYR A 1 254 ? 9.018 -0.876 21.805 1.00 91.44 254 TYR A N 1
ATOM 1961 C CA . TYR A 1 254 ? 7.744 -0.545 22.441 1.00 91.44 254 TYR A CA 1
ATOM 1962 C C . TYR A 1 254 ? 6.526 -1.093 21.683 1.00 91.44 254 TYR A C 1
ATOM 1964 O O . TYR A 1 254 ? 5.421 -1.030 22.209 1.00 91.44 254 TYR A O 1
ATOM 1972 N N . VAL A 1 255 ? 6.673 -1.597 20.455 1.00 92.00 255 VAL A N 1
ATOM 1973 C CA . VAL A 1 255 ? 5.567 -2.210 19.708 1.00 92.00 255 VAL A CA 1
ATOM 1974 C C . VAL A 1 255 ? 5.376 -3.635 20.214 1.00 92.00 255 VAL A C 1
ATOM 1976 O O . VAL A 1 255 ? 6.286 -4.460 20.145 1.00 92.00 255 VAL A O 1
ATOM 1979 N N . ASN A 1 256 ? 4.188 -3.936 20.731 1.00 89.56 256 ASN A N 1
ATOM 1980 C CA . ASN A 1 256 ? 3.912 -5.255 21.286 1.00 89.56 256 ASN A CA 1
ATOM 1981 C C . ASN A 1 256 ? 3.571 -6.293 20.194 1.00 89.56 256 ASN A C 1
ATOM 1983 O O . ASN A 1 256 ? 3.406 -5.966 19.019 1.00 89.56 256 ASN A O 1
ATOM 1987 N N . GLY A 1 257 ? 3.436 -7.565 20.585 1.00 84.75 257 GLY A N 1
ATOM 1988 C CA . GLY A 1 257 ? 3.157 -8.669 19.653 1.00 84.75 257 GLY A CA 1
ATOM 1989 C C . GLY A 1 257 ? 1.804 -8.596 18.931 1.00 84.75 257 GLY A C 1
ATOM 1990 O O . GLY A 1 257 ? 1.618 -9.282 17.930 1.00 84.75 257 GLY A O 1
ATOM 1991 N N . GLU A 1 258 ? 0.880 -7.758 19.403 1.00 84.94 258 GLU A N 1
ATOM 1992 C CA . GLU A 1 258 ? -0.415 -7.499 18.760 1.00 84.94 258 GLU A CA 1
ATOM 1993 C C . GLU A 1 258 ? -0.362 -6.300 17.799 1.00 84.94 258 GLU A C 1
ATOM 1995 O O . GLU A 1 258 ? -1.347 -6.000 17.129 1.00 84.94 258 GLU A O 1
ATOM 2000 N N . GLY A 1 259 ? 0.785 -5.619 17.706 1.00 85.81 259 GLY A N 1
ATOM 2001 C CA . GLY A 1 259 ? 0.965 -4.418 16.895 1.00 85.81 259 GLY A CA 1
ATOM 2002 C C . GLY A 1 259 ? 0.536 -3.125 17.589 1.00 85.81 259 GLY A C 1
ATOM 2003 O O . GLY A 1 259 ? 0.528 -2.083 16.942 1.00 85.81 259 GLY A O 1
ATOM 2004 N N . ASN A 1 260 ? 0.215 -3.160 18.886 1.00 90.12 260 ASN A N 1
ATOM 2005 C CA . ASN A 1 260 ? -0.105 -1.959 19.650 1.00 90.12 260 ASN A CA 1
ATOM 2006 C C . ASN A 1 260 ? 1.165 -1.200 20.032 1.00 90.12 260 ASN A C 1
ATOM 2008 O O . ASN A 1 260 ? 2.197 -1.794 20.365 1.00 90.12 260 ASN A O 1
ATOM 2012 N N . ILE A 1 261 ? 1.057 0.123 20.065 1.00 90.31 261 ILE A N 1
ATOM 2013 C CA . ILE A 1 261 ? 2.109 0.994 20.578 1.00 90.31 261 ILE A CA 1
ATOM 2014 C C . ILE A 1 261 ? 2.082 0.918 22.105 1.00 90.31 261 ILE A C 1
ATOM 2016 O O . ILE A 1 261 ? 1.090 1.259 22.752 1.00 90.31 261 ILE A O 1
ATOM 2020 N N . GLY A 1 262 ? 3.175 0.455 22.701 1.00 81.69 262 GLY A N 1
ATOM 2021 C CA . GLY A 1 262 ? 3.392 0.543 24.135 1.00 81.69 262 GLY A CA 1
ATOM 2022 C C . GLY A 1 262 ? 3.379 2.008 24.537 1.00 81.69 262 GLY A C 1
ATOM 2023 O O . GLY A 1 262 ? 4.204 2.786 24.057 1.00 81.69 262 GLY A O 1
ATOM 2024 N N . GLY A 1 263 ? 2.418 2.386 25.382 1.00 61.00 263 GLY A N 1
ATOM 2025 C CA . GLY A 1 263 ? 2.345 3.737 25.911 1.00 61.00 263 GLY A CA 1
ATOM 2026 C C . GLY A 1 263 ? 3.684 4.084 26.548 1.00 61.00 263 GLY A C 1
ATOM 2027 O O . GLY A 1 263 ? 4.127 3.404 27.478 1.00 61.00 263 GLY A O 1
ATOM 2028 N N . SER A 1 264 ? 4.345 5.126 26.040 1.00 43.16 264 SER A N 1
ATOM 2029 C CA . SER A 1 264 ? 5.352 5.815 26.837 1.00 43.16 264 SER A CA 1
ATOM 2030 C C . SER A 1 264 ? 4.663 6.137 28.150 1.00 43.16 264 SER A C 1
ATOM 2032 O O . SER A 1 264 ? 3.641 6.821 28.143 1.00 43.16 264 SER A O 1
ATOM 2034 N N . LYS A 1 265 ? 5.173 5.616 29.268 1.00 38.00 265 LYS A N 1
ATOM 2035 C CA . LYS A 1 265 ? 4.797 6.156 30.568 1.00 38.00 265 LYS A CA 1
ATOM 2036 C C . LYS A 1 265 ? 5.081 7.652 30.477 1.00 38.00 265 LYS A C 1
ATOM 2038 O O . LYS A 1 265 ? 6.243 8.044 30.381 1.00 38.00 265 LYS A O 1
ATOM 2043 N N . SER A 1 266 ? 4.037 8.469 30.407 1.00 32.28 266 SER A N 1
ATOM 2044 C CA . SER A 1 266 ? 4.139 9.875 30.766 1.00 32.28 266 SER A CA 1
ATOM 2045 C C . SER A 1 266 ? 4.793 9.878 32.141 1.00 32.28 266 SER A C 1
ATOM 2047 O O . SER A 1 266 ? 4.300 9.198 33.043 1.00 32.28 266 SER A O 1
ATOM 2049 N N . GLY A 1 267 ? 5.976 10.486 32.229 1.00 31.61 267 GLY A N 1
ATOM 2050 C CA . GLY A 1 267 ? 6.749 10.546 33.460 1.00 31.61 267 GLY A CA 1
ATOM 2051 C C . GLY A 1 267 ? 5.895 11.062 34.612 1.00 31.61 267 GLY A C 1
ATOM 2052 O O . GLY A 1 267 ? 4.982 11.862 34.401 1.00 31.61 267 GLY A O 1
ATOM 2053 N N . GLU A 1 268 ? 6.195 10.529 35.793 1.00 28.30 268 GLU A N 1
ATOM 2054 C CA . GLU A 1 268 ? 5.783 11.073 37.089 1.00 28.30 268 GLU A CA 1
ATOM 2055 C C . GLU A 1 268 ? 6.004 12.590 37.187 1.00 28.30 268 GLU A C 1
ATOM 2057 O O . GLU A 1 268 ? 6.991 13.093 36.596 1.00 28.30 268 GLU A O 1
#

Organism: NCBI:txid1563983

Mean predicted aligned error: 6.25 Å

Sequence (268 aa):
VLLDASDGFGGLATSCIEYLRDEYGKSILAFPLLESALSEPSAADIIRSINIVMCFNRLGEYASLFSPLSCEQDGCPRAGPARTFNHLIYNQNSKYHTSALLATALDTMSIRYRHKENTMASLSDLCADLKLSRRSVAAMSLSLPFPMTAGEDLIDVLDTHEGPIWTSLTPQVDISGDETLQSIGLRGIPEERLKRPMQQAGKQMEKNAYRCSSVHEMMTMYFACNYHVSPTYLTNISAGLKLSPAFPRFFKDYVNGEGNIGGSKSGE

InterPro domains:
  IPR029209 DML1/Misato, tubulin domain [PF14881] (4-112)
  IPR036525 Tubulin/FtsZ, GTPase domain superfamily [G3DSA:3.40.50.1440] (1-173)
  IPR036525 Tubulin/FtsZ, GTPase domain superfamily [SSF52490] (2-114)
  IPR049942 DML1/Misato [PTHR13391] (1-264)

Nearest PDB structures (foldseek):
  3cb2-assembly1_A  TM=6.174E-01  e=2.028E-05  unclassified
  3cb2-assembly1_B  TM=6.404E-01  e=3.819E-05  unclassified
  8va2-assembly1_h  TM=5.877E-01  e=8.162E-05  Homo sapiens
  3ug6-assembly1_A  TM=6.220E-01  e=5.277E+00  Methanocaldococcus jannaschii DSM 2661